Protein AF-A0A9P7AGX3-F1 (afdb_monomer)

Organism: NCBI:txid116603

pLDDT: mean 75.98, std 9.75, range [51.62, 94.0]

Solvent-accessible surface area (backbone atoms only — not comparable to full-atom values): 12487 Å² total; per-residue (Å²): 113,65,63,61,54,50,51,55,48,52,29,61,71,51,76,62,42,63,70,57,44,52,52,52,51,52,53,52,49,54,51,51,53,52,40,51,52,44,49,54,52,46,60,66,68,57,65,88,50,83,44,75,58,92,88,44,84,42,84,57,77,80,72,56,75,64,47,60,53,46,51,50,51,41,51,52,54,51,51,53,51,51,52,50,52,49,52,50,53,51,51,48,55,53,49,51,54,52,52,50,64,69,67,65,56,78,84,81,47,69,66,63,53,50,51,51,50,53,51,47,55,54,48,50,53,49,48,50,57,62,51,50,52,59,51,55,52,56,58,50,69,35,71,74,43,68,76,40,90,44,71,64,44,55,51,49,52,53,50,50,54,51,50,53,51,46,50,66,65,47,55,54,56,51,55,54,50,53,54,51,52,52,51,51,51,54,53,53,54,53,50,62,68,64,72,67,72,73,82,74,81,78,81,81,78,83,84,82,82,83,89,79,133

Mean predicted aligned error: 11.87 Å

Structure (mmCIF, N/CA/C/O backbone):
data_AF-A0A9P7AGX3-F1
#
_entry.id   AF-A0A9P7AGX3-F1
#
loop_
_atom_site.group_PDB
_atom_site.id
_atom_site.type_symbol
_atom_site.label_atom_id
_atom_site.label_alt_id
_atom_site.label_comp_id
_atom_site.label_asym_id
_atom_site.label_entity_id
_atom_site.label_seq_id
_atom_site.pdbx_PDB_ins_code
_atom_site.Cartn_x
_atom_site.Cartn_y
_atom_site.Cartn_z
_atom_site.occupancy
_atom_site.B_iso_or_equiv
_atom_site.auth_seq_id
_atom_site.auth_comp_id
_atom_site.auth_asym_id
_atom_site.auth_atom_id
_atom_site.pdbx_PDB_model_num
ATOM 1 N N . MET A 1 1 ? 2.561 -9.980 2.758 1.00 64.12 1 MET A N 1
ATOM 2 C CA . MET A 1 1 ? 2.401 -10.264 4.213 1.00 64.12 1 MET A CA 1
ATOM 3 C C . MET A 1 1 ? 1.743 -9.102 4.959 1.00 64.12 1 MET A C 1
ATOM 5 O O . MET A 1 1 ? 0.833 -9.348 5.743 1.00 64.12 1 MET A O 1
ATOM 9 N N . LEU A 1 2 ? 2.152 -7.853 4.698 1.00 68.31 2 LEU A N 1
ATOM 10 C CA . LEU A 1 2 ? 1.541 -6.654 5.291 1.00 68.31 2 LEU A CA 1
ATOM 11 C C . LEU A 1 2 ? 0.042 -6.525 4.975 1.00 68.31 2 LEU A C 1
ATOM 13 O O . LEU A 1 2 ? -0.741 -6.209 5.866 1.00 68.31 2 LEU A O 1
ATOM 17 N N . ASP A 1 3 ? -0.379 -6.889 3.765 1.00 75.19 3 ASP A N 1
ATOM 18 C CA . ASP A 1 3 ? -1.788 -6.808 3.358 1.00 75.19 3 ASP A CA 1
ATOM 19 C C . ASP A 1 3 ? -2.700 -7.728 4.164 1.00 75.19 3 ASP A C 1
ATOM 21 O O . ASP A 1 3 ? -3.805 -7.352 4.541 1.00 75.19 3 ASP A O 1
ATOM 25 N N . VAL A 1 4 ? -2.220 -8.927 4.498 1.00 80.12 4 VAL A N 1
ATOM 26 C CA . VAL A 1 4 ? -2.974 -9.888 5.313 1.00 80.12 4 VAL A CA 1
ATOM 27 C C . VAL A 1 4 ? -3.186 -9.330 6.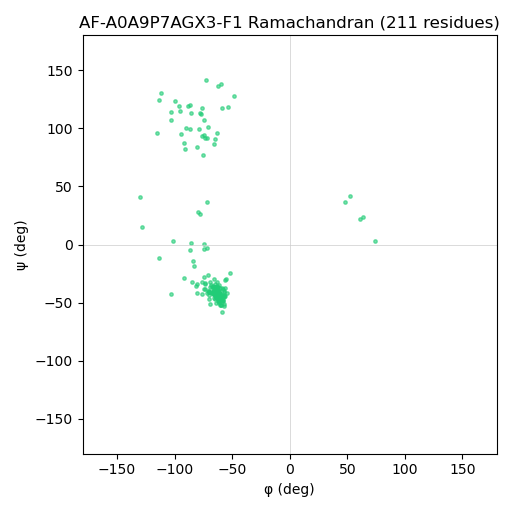722 1.00 80.12 4 VAL A C 1
ATOM 29 O O . VAL A 1 4 ? -4.281 -9.431 7.277 1.00 80.12 4 VAL A O 1
ATOM 32 N N . ILE A 1 5 ? -2.163 -8.675 7.283 1.00 79.38 5 ILE A N 1
ATOM 33 C CA . ILE A 1 5 ? -2.257 -7.985 8.576 1.00 79.38 5 ILE A CA 1
ATOM 34 C C . ILE A 1 5 ? -3.245 -6.813 8.479 1.00 79.38 5 ILE A C 1
ATOM 36 O O . ILE A 1 5 ? -4.046 -6.611 9.394 1.00 79.38 5 ILE A O 1
ATOM 40 N N . MET A 1 6 ? -3.232 -6.066 7.372 1.00 77.44 6 MET A N 1
ATOM 41 C CA . MET A 1 6 ? -4.164 -4.965 7.123 1.00 77.44 6 MET A CA 1
ATOM 42 C C . MET A 1 6 ? -5.616 -5.456 7.042 1.00 77.44 6 MET A C 1
ATOM 44 O O . MET A 1 6 ? -6.485 -4.883 7.698 1.00 77.44 6 MET A O 1
ATOM 48 N N . ILE A 1 7 ? -5.878 -6.554 6.327 1.00 82.06 7 ILE A N 1
ATOM 49 C CA . ILE A 1 7 ? -7.208 -7.176 6.237 1.00 82.06 7 ILE A CA 1
ATOM 50 C C . ILE A 1 7 ? -7.673 -7.656 7.613 1.00 82.06 7 ILE A C 1
ATOM 52 O O . ILE A 1 7 ? -8.801 -7.369 8.011 1.00 82.06 7 ILE A O 1
ATOM 56 N N . ALA A 1 8 ? -6.809 -8.335 8.374 1.00 80.00 8 ALA A N 1
ATOM 57 C CA . ALA A 1 8 ? -7.140 -8.799 9.721 1.00 80.00 8 ALA A CA 1
ATOM 58 C C . ALA A 1 8 ? -7.492 -7.634 10.666 1.00 80.00 8 ALA A C 1
ATOM 60 O O . ALA A 1 8 ? -8.423 -7.737 11.467 1.00 80.00 8 ALA A O 1
ATOM 61 N N . ARG A 1 9 ? -6.796 -6.498 10.543 1.00 73.31 9 ARG A N 1
ATOM 62 C CA . ARG A 1 9 ? -7.088 -5.277 11.309 1.00 73.31 9 ARG A CA 1
ATOM 63 C C . ARG A 1 9 ? -8.389 -4.615 10.883 1.00 73.31 9 ARG A C 1
ATOM 65 O O . ARG A 1 9 ? -9.196 -4.285 11.747 1.00 73.31 9 ARG A O 1
ATOM 72 N N . LEU A 1 10 ? -8.618 -4.459 9.580 1.00 77.00 10 LEU A N 1
ATOM 73 C CA . LEU A 1 10 ? -9.884 -3.948 9.049 1.00 77.00 10 LEU A CA 1
ATOM 74 C C . LEU A 1 10 ? -11.057 -4.817 9.506 1.00 77.00 10 LEU A C 1
ATOM 76 O O . LEU A 1 10 ? -12.092 -4.291 9.899 1.00 77.00 10 LEU A O 1
ATOM 80 N N . TYR A 1 11 ? -10.880 -6.137 9.536 1.00 80.62 11 TYR A N 1
ATOM 81 C CA . TYR A 1 11 ? -11.880 -7.068 10.044 1.00 80.62 11 TYR A CA 1
ATOM 82 C C . TYR A 1 11 ? -12.182 -6.880 11.532 1.00 80.62 11 TYR A C 1
ATOM 84 O O . TYR A 1 11 ? -13.352 -6.849 11.923 1.00 80.62 11 TYR A O 1
ATOM 92 N N . ALA A 1 12 ? -11.141 -6.722 12.352 1.00 75.56 12 ALA A N 1
ATOM 93 C CA . ALA A 1 12 ? -11.297 -6.420 13.769 1.00 75.56 12 ALA A CA 1
ATOM 94 C C . ALA A 1 12 ? -12.015 -5.074 13.980 1.00 75.56 12 ALA A C 1
ATOM 96 O O . ALA A 1 12 ? -12.925 -4.996 14.803 1.00 75.56 12 ALA A O 1
ATOM 97 N N . MET A 1 13 ? -11.681 -4.045 13.188 1.00 73.62 13 MET A N 1
ATOM 98 C CA . MET A 1 13 ? -12.362 -2.744 13.223 1.00 73.62 13 MET A CA 1
ATOM 99 C C . MET A 1 13 ? -13.827 -2.829 12.782 1.00 73.62 13 MET A C 1
ATOM 101 O O . MET A 1 13 ? -14.668 -2.128 13.334 1.00 73.62 13 MET A O 1
ATOM 105 N N . TYR A 1 14 ? -14.175 -3.704 11.834 1.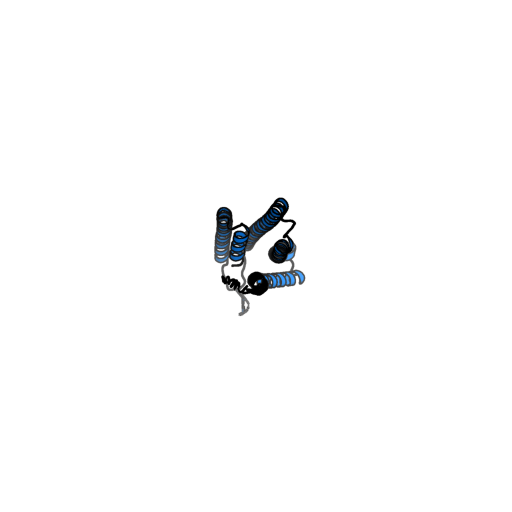00 74.38 14 TYR A N 1
ATOM 106 C CA . TYR A 1 14 ? -15.544 -3.838 11.321 1.00 74.38 14 TYR A CA 1
ATOM 107 C C . TYR A 1 14 ? -16.481 -4.659 12.220 1.00 74.38 14 TYR A C 1
ATOM 109 O O . TYR A 1 14 ? -17.414 -5.299 11.726 1.00 74.38 14 TYR A O 1
ATOM 117 N N . GLN A 1 15 ? -16.222 -4.683 13.532 1.00 77.75 15 GLN A N 1
ATOM 118 C CA . GLN A 1 15 ? -16.963 -5.481 14.515 1.00 77.75 15 GLN A CA 1
ATOM 119 C C . GLN A 1 15 ? -17.146 -6.937 14.073 1.00 77.75 15 GLN A C 1
ATOM 121 O O . GLN A 1 15 ? -18.195 -7.542 14.293 1.00 77.75 15 GLN A O 1
ATOM 126 N N . ARG A 1 16 ? -16.134 -7.510 13.407 1.00 73.44 16 ARG A N 1
ATOM 127 C CA . ARG A 1 16 ? -16.179 -8.900 12.942 1.00 73.44 16 ARG A CA 1
ATOM 128 C C . ARG A 1 16 ? -17.276 -9.170 11.890 1.00 73.44 16 ARG A C 1
ATOM 130 O O . ARG A 1 16 ? -17.691 -10.317 11.707 1.00 73.44 16 ARG A O 1
ATOM 137 N N . SER A 1 17 ? -17.734 -8.147 11.161 1.00 83.62 17 SER A N 1
ATOM 138 C CA . SER A 1 17 ? -18.705 -8.306 10.071 1.00 83.62 17 SER A CA 1
ATOM 139 C C . SER A 1 17 ? -18.170 -9.245 8.986 1.00 83.62 17 SER A C 1
ATOM 141 O O . SER A 1 17 ? -17.160 -8.971 8.332 1.00 83.62 17 SER A O 1
ATOM 143 N N . ARG A 1 18 ? -18.863 -10.372 8.783 1.00 86.69 18 ARG A N 1
ATOM 144 C CA . ARG A 1 18 ? -18.449 -11.412 7.825 1.00 86.69 18 ARG A CA 1
ATOM 145 C C . ARG A 1 18 ? -18.515 -10.929 6.377 1.00 86.69 18 ARG A C 1
ATOM 147 O O . ARG A 1 18 ? -17.631 -11.261 5.599 1.00 86.69 18 ARG A O 1
ATOM 154 N N . MET A 1 19 ? -19.510 -10.110 6.031 1.00 87.19 19 MET A N 1
ATOM 155 C CA . MET A 1 19 ? -19.716 -9.643 4.651 1.00 87.19 19 MET A CA 1
ATOM 156 C C . MET A 1 19 ? -18.543 -8.805 4.142 1.00 87.19 19 MET A C 1
ATOM 158 O O . MET A 1 19 ? -18.122 -8.942 2.998 1.00 87.19 19 MET A O 1
ATOM 162 N N . ILE A 1 20 ? -17.974 -7.970 5.009 1.00 83.81 20 ILE A N 1
ATOM 163 C CA . ILE A 1 20 ? -16.885 -7.071 4.621 1.00 83.81 20 ILE A CA 1
ATOM 164 C C . ILE A 1 20 ? -15.547 -7.787 4.597 1.00 83.81 20 ILE A C 1
ATOM 166 O O . ILE A 1 20 ? -14.733 -7.506 3.724 1.00 83.81 20 ILE A O 1
ATOM 170 N N . LEU A 1 21 ? -15.340 -8.756 5.491 1.00 84.88 21 LEU A N 1
ATOM 171 C CA . LEU A 1 21 ? -14.184 -9.638 5.388 1.00 84.88 21 LEU A CA 1
ATOM 172 C C . LEU A 1 21 ? -14.184 -10.383 4.052 1.00 84.88 21 LEU A C 1
ATOM 174 O O . LEU A 1 21 ? -13.163 -10.402 3.376 1.00 84.88 21 LEU A O 1
ATOM 178 N N . ILE A 1 22 ? -15.325 -10.960 3.664 1.00 90.19 22 ILE A N 1
ATOM 179 C CA . ILE A 1 22 ? -15.461 -11.673 2.389 1.00 90.19 22 ILE A CA 1
ATOM 180 C C . ILE A 1 22 ? -15.157 -10.726 1.224 1.00 90.19 22 ILE A C 1
ATOM 182 O O . ILE A 1 22 ? -14.350 -11.063 0.366 1.00 90.19 22 ILE A O 1
ATOM 186 N N . PHE A 1 23 ? -15.726 -9.519 1.233 1.00 89.69 23 PHE A N 1
ATOM 187 C CA . PHE A 1 23 ? -15.456 -8.504 0.214 1.00 89.69 23 PHE A CA 1
ATOM 188 C C . PHE A 1 23 ? -13.965 -8.138 0.116 1.00 89.69 23 PHE A C 1
ATOM 190 O O . PHE A 1 23 ? -13.400 -8.152 -0.976 1.00 89.69 23 PHE A O 1
ATOM 197 N N . LEU A 1 24 ? -13.309 -7.873 1.251 1.00 87.75 24 LEU A N 1
ATOM 198 C CA . LEU A 1 24 ? -11.878 -7.557 1.303 1.00 87.75 24 LEU A CA 1
ATOM 199 C C . LEU A 1 24 ? -11.016 -8.720 0.806 1.00 87.75 24 LEU A C 1
ATOM 201 O O . LEU A 1 24 ? -10.090 -8.496 0.035 1.00 87.75 24 LEU A O 1
ATOM 205 N N . ILE A 1 25 ? -11.326 -9.953 1.214 1.00 89.81 25 ILE A N 1
ATOM 206 C CA . ILE A 1 25 ? -10.598 -11.148 0.770 1.00 89.81 25 ILE A CA 1
ATOM 207 C C . ILE A 1 25 ? -10.742 -11.335 -0.739 1.00 89.81 25 ILE A C 1
ATOM 209 O O . ILE A 1 25 ? -9.747 -11.616 -1.397 1.00 89.81 25 ILE A O 1
ATOM 213 N N . ILE A 1 26 ? -11.946 -11.165 -1.294 1.00 94.00 26 ILE A N 1
ATOM 214 C CA . ILE A 1 26 ? -12.185 -11.323 -2.734 1.00 94.00 26 ILE A CA 1
ATOM 215 C C . ILE A 1 26 ? -11.351 -10.316 -3.525 1.00 94.00 26 ILE A C 1
ATOM 217 O O . ILE A 1 26 ? -10.628 -10.714 -4.433 1.00 94.00 26 ILE A O 1
ATOM 221 N N . ILE A 1 27 ? -11.407 -9.029 -3.170 1.00 90.25 27 ILE A N 1
ATOM 222 C CA . ILE A 1 27 ? -10.644 -7.998 -3.888 1.00 90.25 27 ILE A CA 1
ATOM 223 C C . ILE A 1 27 ? -9.144 -8.247 -3.747 1.00 90.25 27 ILE A C 1
ATOM 225 O O . ILE A 1 27 ? -8.427 -8.225 -4.744 1.00 90.25 27 ILE A O 1
ATOM 229 N N . PHE A 1 28 ? -8.675 -8.542 -2.534 1.00 87.25 28 PHE A N 1
ATOM 230 C CA . PHE A 1 28 ? -7.276 -8.871 -2.295 1.00 87.25 28 PHE A CA 1
ATOM 231 C C . PHE A 1 28 ? -6.820 -10.057 -3.149 1.00 87.25 28 PHE A C 1
ATOM 233 O O . PHE A 1 28 ? -5.758 -10.008 -3.764 1.00 87.25 28 PHE A O 1
ATOM 240 N N . LEU A 1 29 ? -7.627 -11.116 -3.223 1.00 92.94 29 LEU A N 1
ATOM 241 C CA . LEU A 1 29 ? -7.318 -12.300 -4.015 1.00 92.94 29 LEU A CA 1
ATOM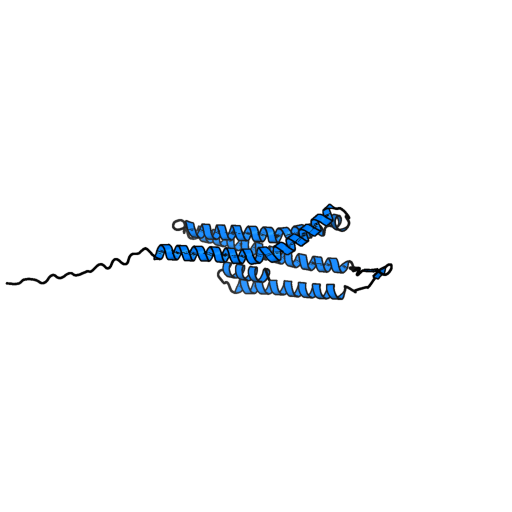 242 C C . LEU A 1 29 ? -7.233 -11.963 -5.509 1.00 92.94 29 LEU A C 1
ATOM 244 O O . LEU A 1 29 ? -6.273 -12.364 -6.160 1.00 92.94 29 LEU A O 1
ATOM 248 N N . VAL A 1 30 ? -8.184 -11.186 -6.036 1.00 93.25 30 VAL A N 1
ATOM 249 C CA . VAL A 1 30 ? -8.183 -10.738 -7.440 1.00 93.25 30 VAL A CA 1
ATOM 250 C C . VAL A 1 30 ? -6.929 -9.924 -7.756 1.00 93.25 30 VAL A C 1
ATOM 252 O O . VAL A 1 30 ? -6.272 -10.194 -8.762 1.00 93.25 30 VAL A O 1
ATOM 255 N N . VAL A 1 31 ? -6.560 -8.975 -6.891 1.00 88.69 31 VAL A N 1
ATOM 256 C CA . VAL A 1 31 ? -5.347 -8.164 -7.062 1.00 88.69 31 VAL A CA 1
ATOM 257 C C . VAL A 1 31 ? -4.101 -9.050 -7.057 1.00 88.69 31 VAL A C 1
ATOM 259 O O . VAL A 1 31 ? -3.312 -8.965 -7.988 1.00 88.69 31 VAL A O 1
ATOM 262 N N . ASN A 1 32 ? -3.948 -9.964 -6.092 1.00 88.00 32 ASN A N 1
ATOM 263 C CA . ASN A 1 32 ? -2.767 -10.838 -6.034 1.00 88.00 32 ASN A CA 1
ATOM 264 C C . ASN A 1 32 ? -2.658 -11.792 -7.219 1.00 88.00 32 ASN A C 1
ATOM 266 O O . ASN A 1 32 ? -1.560 -11.992 -7.728 1.00 88.00 32 ASN A O 1
ATOM 270 N N . ILE A 1 33 ? -3.770 -12.391 -7.649 1.00 93.69 33 ILE A N 1
ATOM 271 C CA . ILE A 1 33 ? -3.761 -13.287 -8.809 1.00 93.69 33 ILE A CA 1
ATOM 272 C C . ILE A 1 33 ? -3.361 -12.497 -10.053 1.00 93.69 33 ILE A C 1
ATOM 274 O O . ILE A 1 33 ? -2.479 -12.933 -10.786 1.00 93.69 33 ILE A O 1
ATOM 278 N N . THR A 1 34 ? -3.950 -11.316 -10.258 1.00 92.25 34 THR A N 1
ATOM 279 C CA . THR A 1 34 ? -3.632 -10.457 -11.407 1.00 92.25 34 THR A CA 1
ATOM 280 C C . THR A 1 34 ? -2.162 -10.039 -11.386 1.00 92.25 34 THR A C 1
ATOM 282 O O . THR A 1 34 ? -1.466 -10.214 -12.381 1.00 92.25 34 THR A O 1
ATOM 285 N N . SER A 1 35 ? -1.654 -9.583 -10.239 1.00 89.19 35 SER A N 1
ATOM 286 C CA . SER A 1 35 ? -0.243 -9.226 -10.061 1.00 89.19 35 SER A CA 1
ATOM 287 C C . SER A 1 35 ? 0.697 -10.412 -10.282 1.00 89.19 35 SER A C 1
ATOM 289 O O . SER A 1 35 ? 1.742 -10.262 -10.906 1.00 89.19 35 SER A O 1
ATOM 291 N N . GLY A 1 36 ? 0.327 -11.604 -9.806 1.00 88.38 36 GLY A N 1
ATOM 292 C CA . GLY A 1 36 ? 1.102 -12.825 -10.010 1.00 88.38 36 GLY A CA 1
ATOM 293 C C . GLY A 1 36 ? 1.184 -13.216 -11.484 1.00 88.38 36 GLY A C 1
ATOM 294 O O . GLY A 1 36 ? 2.265 -13.536 -11.963 1.00 88.38 36 GLY A O 1
ATOM 295 N N . VAL A 1 37 ? 0.068 -13.129 -12.214 1.00 93.19 37 VAL A N 1
ATOM 296 C CA . VAL A 1 37 ? 0.025 -13.388 -13.662 1.00 93.19 37 VAL A CA 1
ATOM 297 C C . VAL A 1 37 ? 0.852 -12.361 -14.435 1.00 93.19 37 VAL A C 1
ATOM 299 O O . VAL A 1 37 ? 1.603 -12.728 -15.331 1.00 93.19 37 VAL A O 1
ATOM 302 N N . ILE A 1 38 ? 0.762 -11.078 -14.082 1.00 89.06 38 ILE A N 1
ATOM 303 C CA . ILE A 1 38 ? 1.574 -10.037 -14.725 1.00 89.06 38 ILE A CA 1
ATOM 304 C C . ILE A 1 38 ? 3.067 -10.285 -14.475 1.00 89.06 38 ILE A C 1
ATOM 306 O O . ILE A 1 38 ? 3.867 -10.189 -15.402 1.00 89.06 38 ILE A O 1
ATOM 310 N N . MET A 1 39 ? 3.442 -10.654 -13.247 1.00 87.19 39 MET A N 1
ATOM 311 C CA . MET A 1 39 ? 4.828 -10.962 -12.897 1.00 87.19 39 MET A CA 1
ATOM 312 C C . MET A 1 39 ? 5.356 -12.183 -13.657 1.00 87.19 39 MET A C 1
ATOM 314 O O . MET A 1 39 ? 6.491 -12.164 -14.120 1.00 87.19 39 MET A O 1
ATOM 318 N N . THR A 1 40 ? 4.562 -13.246 -13.813 1.00 89.69 40 THR A N 1
ATOM 319 C CA . THR A 1 40 ? 5.008 -14.432 -14.560 1.00 89.69 40 THR A CA 1
ATOM 320 C C . THR A 1 40 ? 5.171 -14.155 -16.048 1.00 89.69 40 THR A C 1
ATOM 322 O O . THR A 1 40 ? 6.093 -14.700 -16.648 1.00 89.69 40 THR A O 1
ATOM 325 N N . ILE A 1 41 ? 4.327 -13.303 -16.637 1.00 89.38 41 ILE A N 1
ATOM 326 C CA . ILE A 1 41 ? 4.501 -12.832 -18.018 1.00 89.38 41 ILE A CA 1
ATOM 327 C C . ILE A 1 41 ? 5.795 -12.019 -18.122 1.00 89.38 41 ILE A C 1
ATOM 329 O O . ILE A 1 41 ? 6.657 -12.361 -18.921 1.00 89.38 41 ILE A O 1
ATOM 333 N N . ALA A 1 42 ? 5.989 -11.039 -17.235 1.00 85.75 42 ALA A N 1
ATOM 334 C CA . ALA A 1 42 ? 7.189 -10.204 -17.231 1.00 85.75 42 ALA A CA 1
ATOM 335 C C . ALA A 1 42 ? 8.487 -11.022 -17.090 1.00 85.75 42 ALA A C 1
ATOM 337 O O . ALA A 1 42 ? 9.457 -10.744 -17.784 1.00 85.75 42 ALA A O 1
ATOM 338 N N . LEU A 1 43 ? 8.497 -12.053 -16.237 1.00 84.50 43 LEU A N 1
ATOM 339 C CA . LEU A 1 43 ? 9.643 -12.957 -16.066 1.00 84.50 43 LEU A CA 1
ATOM 340 C C . LEU A 1 43 ? 9.877 -13.888 -17.260 1.00 84.50 43 LEU A C 1
ATOM 342 O O . LEU A 1 43 ? 10.986 -14.376 -17.452 1.00 84.50 43 LEU A O 1
ATOM 346 N N . LYS A 1 44 ? 8.834 -14.195 -18.032 1.00 85.69 44 LYS A N 1
ATOM 347 C CA . LYS A 1 44 ? 8.968 -15.026 -19.229 1.00 85.69 44 LYS A CA 1
ATOM 348 C C . LYS A 1 44 ? 9.582 -14.238 -20.387 1.00 85.69 44 LYS A C 1
ATOM 350 O O . LYS A 1 44 ? 10.300 -14.825 -21.190 1.00 85.69 44 LYS A O 1
ATOM 355 N N . ASP A 1 45 ? 9.301 -12.940 -20.445 1.00 83.62 45 ASP A N 1
ATOM 356 C CA . ASP A 1 45 ? 9.771 -12.051 -21.508 1.00 83.62 45 ASP A CA 1
ATOM 357 C C . ASP A 1 45 ? 11.191 -11.516 -21.245 1.00 83.62 45 ASP A C 1
ATOM 359 O O . ASP A 1 45 ? 11.849 -11.027 -22.160 1.00 83.62 45 ASP A O 1
ATOM 363 N N . THR A 1 46 ? 11.719 -11.654 -20.022 1.00 77.94 46 THR A N 1
ATOM 364 C CA . THR A 1 46 ? 13.141 -11.410 -19.747 1.00 77.94 46 THR A CA 1
ATOM 365 C C . THR A 1 46 ? 13.986 -12.552 -20.309 1.00 77.94 46 THR A C 1
ATOM 367 O O . THR A 1 46 ? 14.210 -13.562 -19.641 1.00 77.94 46 THR A O 1
ATOM 370 N N . VAL A 1 47 ? 14.451 -12.399 -21.548 1.00 74.19 47 VAL A N 1
ATOM 371 C CA . VAL A 1 47 ? 15.470 -13.270 -22.142 1.00 74.19 47 VAL A CA 1
ATOM 372 C C . VAL A 1 47 ? 16.830 -12.874 -21.563 1.00 74.19 47 VAL A C 1
ATOM 374 O O . VAL A 1 47 ? 17.274 -11.738 -21.718 1.00 74.19 47 VAL A O 1
ATOM 377 N N . GLU A 1 48 ? 17.483 -13.795 -20.855 1.00 67.44 48 GLU A N 1
ATOM 378 C CA . GLU A 1 48 ? 18.853 -13.600 -20.373 1.00 67.44 48 GLU A CA 1
ATOM 379 C C . GLU A 1 48 ? 19.823 -13.748 -21.548 1.00 67.44 48 GLU A C 1
ATOM 381 O O . GLU A 1 48 ? 20.229 -14.853 -21.909 1.00 67.44 48 GLU A O 1
ATOM 386 N N . GLU A 1 49 ? 20.181 -12.631 -22.174 1.00 69.69 49 GLU A N 1
ATOM 387 C CA . GLU A 1 49 ? 21.279 -12.606 -23.135 1.00 69.69 49 GLU A CA 1
ATOM 388 C C . GLU A 1 49 ? 22.601 -12.335 -22.405 1.00 69.69 49 GLU A C 1
ATOM 390 O O . GLU A 1 49 ? 22.791 -11.301 -21.759 1.00 69.69 49 GLU A O 1
ATOM 395 N N . GLU A 1 50 ? 23.545 -13.273 -22.498 1.00 68.25 50 GLU A N 1
ATOM 396 C CA . GLU A 1 50 ? 24.909 -13.061 -22.014 1.00 68.25 50 GLU A CA 1
ATOM 397 C C . GLU A 1 50 ? 25.691 -12.205 -23.017 1.00 68.25 50 GLU A C 1
ATOM 399 O O . GLU A 1 50 ? 26.008 -12.641 -24.125 1.00 68.25 50 GLU A O 1
ATOM 404 N N . TRP A 1 51 ? 26.054 -10.985 -22.616 1.00 67.75 51 TRP A N 1
ATOM 405 C CA . TRP A 1 51 ? 26.904 -10.110 -23.418 1.00 67.75 51 TRP A CA 1
ATOM 406 C C . TRP A 1 51 ? 28.368 -10.248 -22.980 1.00 67.75 51 TRP A C 1
ATOM 408 O O . TRP A 1 51 ? 28.753 -9.874 -21.868 1.00 67.75 51 TRP A O 1
ATOM 418 N N . ILE A 1 52 ? 29.214 -10.769 -23.877 1.00 80.31 52 ILE A N 1
ATOM 419 C CA . ILE A 1 52 ? 30.668 -10.847 -23.673 1.00 80.31 52 ILE A CA 1
ATOM 420 C C . ILE A 1 52 ? 31.316 -9.616 -24.311 1.00 80.31 52 ILE A C 1
ATOM 422 O O . ILE A 1 52 ? 31.627 -9.605 -25.503 1.00 80.31 52 ILE A O 1
ATOM 426 N N . ILE A 1 53 ? 31.559 -8.576 -23.511 1.00 79.50 53 ILE A N 1
ATOM 427 C CA . ILE A 1 53 ? 32.320 -7.396 -23.943 1.00 79.50 53 ILE A CA 1
ATOM 428 C C . ILE A 1 53 ? 33.728 -7.497 -23.352 1.00 79.50 53 ILE A C 1
ATOM 430 O O . ILE A 1 53 ? 33.923 -7.448 -22.137 1.00 79.50 53 ILE A O 1
ATOM 434 N N . SER A 1 54 ? 34.731 -7.657 -24.220 1.00 80.06 54 SER A N 1
ATOM 435 C CA . SER A 1 54 ? 36.158 -7.679 -23.850 1.00 80.06 54 SER A CA 1
ATOM 436 C C . SER A 1 54 ? 36.517 -8.663 -22.721 1.00 80.06 54 SER A C 1
ATOM 438 O O . SER A 1 54 ? 37.282 -8.330 -21.819 1.00 80.06 54 SER A O 1
ATOM 440 N N . GLY A 1 55 ? 35.952 -9.875 -22.743 1.00 86.12 55 GLY A N 1
ATOM 441 C CA . GLY A 1 55 ? 36.254 -10.931 -21.763 1.00 86.12 55 GLY A CA 1
ATOM 442 C C . GLY A 1 55 ? 35.648 -10.721 -20.370 1.00 86.12 55 GLY A C 1
ATOM 443 O O . GLY A 1 55 ? 35.880 -11.542 -19.485 1.00 86.12 55 GLY A O 1
ATOM 444 N N . THR A 1 56 ? 34.859 -9.661 -20.174 1.00 81.44 56 THR A N 1
ATOM 445 C CA . THR A 1 56 ? 34.065 -9.459 -18.958 1.00 81.44 56 THR A CA 1
ATOM 446 C C . THR A 1 56 ? 32.630 -9.889 -19.249 1.00 81.44 56 THR A C 1
ATOM 448 O O . THR A 1 56 ? 32.020 -9.391 -20.194 1.00 81.44 56 THR A O 1
ATOM 451 N N . TYR A 1 57 ? 32.098 -10.818 -18.456 1.00 81.44 57 TYR A N 1
ATOM 452 C CA . TYR A 1 57 ? 30.696 -11.222 -18.544 1.00 81.44 57 TYR A CA 1
ATOM 453 C C . TYR A 1 57 ? 29.841 -10.139 -17.885 1.00 81.44 57 TYR A C 1
ATOM 455 O O . TYR A 1 57 ? 29.944 -9.925 -16.675 1.00 81.44 57 TYR A O 1
ATOM 463 N N . MET A 1 58 ? 29.032 -9.430 -18.672 1.00 77.69 58 MET A N 1
ATOM 464 C CA . MET A 1 58 ? 28.003 -8.536 -18.145 1.00 77.69 58 MET A CA 1
ATOM 465 C C . MET A 1 58 ? 26.625 -9.092 -18.506 1.00 77.69 58 MET A C 1
ATOM 467 O O . MET A 1 58 ? 26.325 -9.300 -19.679 1.00 77.69 58 MET A O 1
ATOM 471 N N . CYS A 1 59 ? 25.774 -9.295 -17.500 1.00 75.44 59 CYS A N 1
ATOM 472 C CA . CYS A 1 59 ? 24.344 -9.507 -17.716 1.00 75.44 59 CYS A CA 1
ATOM 473 C C . CYS A 1 59 ? 23.696 -8.142 -17.958 1.00 75.44 59 CYS A C 1
ATOM 475 O O . CYS A 1 59 ? 23.458 -7.389 -17.009 1.00 75.44 59 CYS A O 1
ATOM 477 N N . ALA A 1 60 ? 23.452 -7.806 -19.223 1.00 70.31 60 ALA A N 1
ATOM 478 C CA . ALA A 1 60 ? 22.631 -6.663 -19.592 1.00 70.31 60 ALA A CA 1
ATOM 479 C C . ALA A 1 60 ? 21.208 -7.160 -19.858 1.00 70.31 60 ALA A C 1
ATOM 481 O O . ALA A 1 60 ? 20.986 -7.985 -20.735 1.00 70.31 60 ALA A O 1
ATOM 482 N N . TYR A 1 61 ? 20.244 -6.667 -19.084 1.00 65.38 61 TYR A N 1
ATOM 483 C CA . TYR A 1 61 ? 18.834 -6.949 -19.322 1.00 65.38 61 TYR A CA 1
ATOM 484 C C . TYR A 1 61 ? 18.305 -5.916 -20.321 1.00 65.38 61 TYR A C 1
ATOM 486 O O . TYR A 1 61 ? 18.004 -4.785 -19.928 1.00 65.38 61 TYR A O 1
ATOM 494 N N . GLU A 1 62 ? 18.200 -6.271 -21.604 1.00 67.88 62 GLU A N 1
ATOM 495 C CA . GLU A 1 62 ? 17.395 -5.483 -22.543 1.00 67.88 62 GLU A CA 1
ATOM 496 C C . GLU A 1 62 ? 15.917 -5.705 -22.214 1.00 67.88 62 GLU A C 1
ATOM 498 O O . GLU A 1 62 ? 15.264 -6.652 -22.639 1.00 67.88 62 GLU A O 1
ATOM 503 N N . SER A 1 63 ? 15.402 -4.829 -21.358 1.00 64.62 63 SER A N 1
ATOM 504 C CA . SER A 1 63 ? 13.990 -4.780 -21.008 1.00 64.62 63 SER A CA 1
ATOM 505 C C . SER A 1 63 ? 13.226 -4.170 -22.182 1.00 64.62 63 SER A C 1
ATOM 507 O O . SER A 1 63 ? 13.315 -2.969 -22.451 1.00 64.62 63 SER A O 1
ATOM 509 N N . GLU A 1 64 ? 12.475 -5.005 -22.900 1.00 73.88 64 GLU A N 1
ATOM 510 C CA . GLU A 1 64 ? 11.537 -4.537 -23.916 1.00 73.88 64 GLU A CA 1
ATOM 511 C C . GLU A 1 64 ? 10.505 -3.614 -23.249 1.00 73.88 64 GLU A C 1
ATOM 513 O O . GLU A 1 64 ? 10.050 -3.877 -22.130 1.00 73.88 64 GLU A O 1
ATOM 518 N N . ARG A 1 65 ? 10.157 -2.501 -23.911 1.00 70.44 65 ARG A N 1
ATOM 519 C CA . ARG A 1 65 ? 9.368 -1.384 -23.343 1.00 70.44 65 ARG A CA 1
ATOM 520 C C . ARG A 1 65 ? 8.048 -1.832 -22.686 1.00 70.44 65 ARG A C 1
ATOM 522 O O . ARG A 1 65 ? 7.564 -1.168 -21.768 1.00 70.44 65 ARG A O 1
ATOM 529 N N . ASP A 1 66 ? 7.505 -2.971 -23.102 1.00 78.44 66 ASP A N 1
ATOM 530 C CA . ASP A 1 66 ? 6.276 -3.560 -22.566 1.00 78.44 66 ASP A CA 1
ATOM 531 C C . ASP A 1 66 ? 6.429 -4.086 -21.128 1.00 78.44 66 ASP A C 1
ATOM 533 O O . ASP A 1 66 ? 5.507 -3.962 -20.316 1.00 78.44 66 ASP A O 1
ATOM 537 N N . THR A 1 67 ? 7.614 -4.571 -20.744 1.00 80.25 67 THR A N 1
ATOM 538 C CA . THR A 1 67 ? 7.878 -5.073 -19.380 1.00 80.25 67 THR A CA 1
ATOM 539 C C . THR A 1 67 ? 7.773 -3.969 -18.323 1.00 80.25 67 THR A C 1
ATOM 541 O O . THR A 1 67 ? 7.224 -4.186 -17.238 1.00 80.25 67 THR A O 1
ATOM 544 N N . GLN A 1 68 ? 8.198 -2.744 -18.649 1.00 79.50 68 GLN A N 1
ATOM 545 C CA . GLN A 1 68 ? 8.047 -1.583 -17.769 1.00 79.50 68 GLN A CA 1
ATOM 546 C C . GLN A 1 68 ? 6.568 -1.243 -17.522 1.00 79.50 68 GLN A C 1
ATOM 548 O O . GLN A 1 68 ? 6.181 -0.880 -16.405 1.00 79.50 68 GLN A O 1
ATOM 553 N N . LEU A 1 69 ? 5.729 -1.388 -18.550 1.00 82.81 69 LEU A N 1
ATOM 554 C CA . LEU A 1 69 ? 4.294 -1.121 -18.477 1.00 82.81 69 LEU A CA 1
ATOM 555 C C . LEU A 1 69 ? 3.576 -2.175 -17.621 1.00 82.81 69 LEU A C 1
ATOM 557 O O . LEU A 1 69 ? 2.737 -1.829 -16.784 1.00 82.81 69 LEU A O 1
ATOM 561 N N . LEU A 1 70 ? 3.960 -3.447 -17.751 1.00 85.81 70 LEU A N 1
ATOM 562 C CA . LEU A 1 70 ? 3.482 -4.543 -16.900 1.00 85.81 70 LEU A CA 1
ATOM 563 C C . LEU A 1 70 ? 3.831 -4.311 -15.426 1.00 85.81 70 LEU A C 1
ATOM 565 O O . LEU A 1 70 ? 2.969 -4.421 -14.545 1.00 85.81 70 LEU A O 1
ATOM 569 N N . PHE A 1 71 ? 5.072 -3.906 -15.152 1.00 81.31 71 PHE A N 1
ATOM 570 C CA . PHE A 1 71 ? 5.496 -3.567 -13.799 1.00 81.31 71 PHE A CA 1
ATOM 571 C C . PHE A 1 71 ? 4.644 -2.414 -13.258 1.00 81.31 71 PHE A C 1
ATOM 573 O O . PHE A 1 71 ? 4.007 -2.561 -12.215 1.00 81.31 71 PHE A O 1
ATOM 580 N N . SER A 1 72 ? 4.533 -1.309 -14.003 1.00 81.94 72 SER A N 1
ATOM 581 C CA . SER A 1 72 ? 3.715 -0.148 -13.626 1.00 81.94 72 SER A CA 1
ATOM 582 C C . SER A 1 72 ? 2.259 -0.524 -13.333 1.00 81.94 72 SER A C 1
ATOM 584 O O . SER A 1 72 ? 1.709 -0.098 -12.319 1.00 81.94 72 SER A O 1
ATOM 586 N N . THR A 1 73 ? 1.660 -1.397 -14.144 1.00 85.88 73 THR A N 1
ATOM 587 C CA . THR A 1 73 ? 0.288 -1.889 -13.938 1.00 85.88 73 THR A CA 1
ATOM 588 C C . THR A 1 73 ? 0.143 -2.615 -12.599 1.00 85.88 73 THR A C 1
ATOM 590 O O . THR A 1 73 ? -0.809 -2.368 -11.857 1.00 85.88 73 THR A O 1
ATOM 593 N N . THR A 1 74 ? 1.114 -3.459 -12.243 1.00 84.19 74 THR A N 1
ATOM 594 C CA . THR A 1 74 ? 1.143 -4.169 -10.954 1.00 84.19 74 THR A CA 1
ATOM 595 C C . THR A 1 74 ? 1.231 -3.198 -9.775 1.00 84.19 74 THR A C 1
ATOM 597 O O . THR A 1 74 ? 0.501 -3.343 -8.792 1.00 84.19 74 THR A O 1
ATOM 600 N N . TRP A 1 75 ? 2.072 -2.166 -9.887 1.00 83.38 75 TRP A N 1
ATOM 601 C CA . TRP A 1 75 ? 2.184 -1.120 -8.866 1.00 83.38 75 TRP A CA 1
ATOM 602 C C . TRP A 1 75 ? 0.890 -0.328 -8.710 1.00 83.38 75 TRP A C 1
ATOM 604 O O . TRP A 1 75 ? 0.426 -0.148 -7.587 1.00 83.38 75 TRP A O 1
ATOM 614 N N . ILE A 1 76 ? 0.266 0.080 -9.819 1.00 84.62 76 ILE A N 1
ATOM 615 C CA . ILE A 1 76 ? -1.013 0.801 -9.807 1.00 84.62 76 ILE A CA 1
ATOM 616 C C . ILE A 1 76 ? -2.088 -0.033 -9.105 1.00 84.62 76 ILE A C 1
ATOM 618 O O . ILE A 1 76 ? -2.804 0.496 -8.257 1.00 84.62 76 ILE A O 1
ATOM 622 N N . LEU A 1 77 ? -2.180 -1.333 -9.400 1.00 85.25 77 LEU A N 1
ATOM 623 C CA . LEU A 1 77 ? -3.130 -2.231 -8.738 1.00 85.25 77 LEU A CA 1
ATOM 624 C C . LEU A 1 77 ? -2.899 -2.304 -7.221 1.00 85.25 77 LEU A C 1
ATOM 626 O O . LEU A 1 77 ? -3.868 -2.232 -6.462 1.00 85.25 77 LEU A O 1
ATOM 630 N N . SER A 1 78 ? -1.639 -2.381 -6.773 1.00 82.31 78 SER A N 1
ATOM 631 C CA . SER A 1 78 ? -1.301 -2.321 -5.342 1.00 82.31 78 SER A CA 1
ATOM 632 C C . SER A 1 78 ? -1.731 -0.992 -4.724 1.00 82.31 78 SER A C 1
ATOM 634 O O . SER A 1 78 ? -2.433 -0.975 -3.717 1.00 82.31 78 SER A O 1
ATOM 636 N N . THR A 1 79 ? -1.407 0.135 -5.361 1.00 80.56 79 THR A N 1
ATOM 637 C CA . THR A 1 79 ? -1.773 1.464 -4.851 1.00 80.56 79 THR A CA 1
ATOM 638 C C . THR A 1 79 ? -3.288 1.648 -4.773 1.00 80.56 79 THR A C 1
ATOM 640 O O . THR A 1 79 ? -3.800 2.172 -3.787 1.00 80.56 79 THR A O 1
ATOM 643 N N . VAL A 1 80 ? -4.039 1.188 -5.777 1.00 86.56 80 VAL A N 1
ATOM 644 C CA . VAL A 1 80 ? -5.510 1.240 -5.768 1.00 86.56 80 VAL A CA 1
ATOM 645 C C . VAL A 1 80 ? -6.073 0.433 -4.598 1.00 86.56 80 VAL A C 1
ATOM 647 O O . VAL A 1 80 ? -6.964 0.912 -3.893 1.00 86.56 80 VAL A O 1
ATOM 650 N N . TRP A 1 81 ? -5.540 -0.766 -4.360 1.00 86.12 81 TRP A N 1
ATOM 651 C CA . TRP A 1 81 ? -5.919 -1.595 -3.218 1.00 86.12 81 TRP A CA 1
ATOM 652 C C . TRP A 1 81 ? -5.651 -0.896 -1.878 1.00 86.12 81 TRP A C 1
ATOM 654 O O . TRP A 1 81 ? -6.513 -0.871 -0.997 1.00 86.12 81 TRP A O 1
ATOM 664 N N . GLU A 1 82 ? -4.488 -0.272 -1.735 1.00 80.94 82 GLU A N 1
ATOM 665 C CA . GLU A 1 82 ? -4.091 0.457 -0.530 1.00 80.94 82 GLU A CA 1
ATOM 666 C C . GLU A 1 82 ? -4.974 1.675 -0.264 1.00 80.94 82 GLU A C 1
ATOM 668 O O . GLU A 1 82 ? -5.425 1.884 0.864 1.00 80.94 82 GLU A O 1
ATOM 673 N N . VAL A 1 83 ? -5.274 2.456 -1.305 1.00 82.62 83 VAL A N 1
ATOM 674 C CA . VAL A 1 83 ? -6.177 3.610 -1.222 1.00 82.62 83 VAL A CA 1
ATOM 675 C C . VAL A 1 83 ? -7.577 3.159 -0.821 1.00 82.62 83 VAL A C 1
ATOM 677 O O . VAL A 1 83 ? -8.194 3.774 0.049 1.00 82.62 83 VAL A O 1
ATOM 680 N N . LEU A 1 84 ? -8.072 2.056 -1.387 1.00 85.19 84 LEU A N 1
ATOM 681 C CA . LEU A 1 84 ? -9.362 1.488 -1.003 1.00 85.19 84 LEU A CA 1
ATOM 682 C C . LEU A 1 84 ? -9.371 1.093 0.481 1.00 85.19 84 LEU A C 1
ATOM 684 O O . LEU A 1 84 ? -10.308 1.432 1.209 1.00 85.19 84 LEU A O 1
ATOM 688 N N . ALA A 1 85 ? -8.321 0.417 0.948 1.00 81.56 85 ALA A N 1
ATOM 689 C CA . ALA A 1 85 ? -8.177 0.010 2.341 1.00 81.56 85 ALA A CA 1
ATOM 690 C C . ALA A 1 85 ? -8.103 1.214 3.298 1.00 81.56 85 ALA A C 1
ATOM 692 O O . ALA A 1 85 ? -8.761 1.211 4.344 1.00 81.56 85 ALA A O 1
ATOM 693 N N . LEU A 1 86 ? -7.372 2.266 2.922 1.00 79.62 86 LEU A N 1
ATOM 694 C CA . LEU A 1 86 ? -7.314 3.539 3.641 1.00 79.62 86 LEU A CA 1
ATOM 695 C C . LEU A 1 86 ? -8.695 4.193 3.720 1.00 79.62 86 LEU A C 1
ATOM 697 O O . LEU A 1 86 ? -9.149 4.537 4.811 1.00 79.62 86 LEU A O 1
ATOM 701 N N . CYS A 1 87 ? -9.378 4.351 2.585 1.00 84.19 87 CYS A N 1
ATOM 702 C CA . CYS A 1 87 ? -10.707 4.952 2.529 1.00 84.19 87 CYS A CA 1
ATOM 703 C C . CYS A 1 87 ? -11.697 4.201 3.424 1.00 84.19 87 CYS A C 1
ATOM 705 O O . CYS A 1 87 ? -12.438 4.832 4.178 1.00 84.19 87 CYS A O 1
ATOM 707 N N . LEU A 1 88 ? -11.672 2.864 3.402 1.00 83.62 88 LEU A N 1
ATOM 708 C CA . LEU A 1 88 ? -12.486 2.039 4.292 1.00 83.62 88 LEU A CA 1
ATOM 709 C C . LEU A 1 88 ? -12.119 2.263 5.761 1.00 83.62 88 LEU A C 1
ATOM 711 O O . LEU A 1 88 ? -13.015 2.467 6.578 1.00 83.62 88 LEU A O 1
ATOM 715 N N . SER A 1 89 ? -10.828 2.287 6.096 1.00 78.25 89 SER A N 1
ATOM 716 C CA . SER A 1 89 ? -10.362 2.555 7.460 1.00 78.25 89 SER A CA 1
ATOM 717 C C . SER A 1 89 ? -10.856 3.912 7.971 1.00 78.25 89 SER A C 1
ATOM 719 O O . SER A 1 89 ? -11.420 3.988 9.062 1.00 78.25 89 SER A O 1
ATOM 721 N N . VAL A 1 90 ? -10.692 4.977 7.182 1.00 79.75 90 VAL A N 1
ATOM 722 C CA . VAL A 1 90 ? -11.118 6.340 7.542 1.00 79.75 90 VAL A CA 1
ATOM 723 C C . VAL A 1 90 ? -12.635 6.416 7.680 1.00 79.75 90 VAL A C 1
ATOM 725 O O . VAL A 1 90 ? -13.136 6.958 8.665 1.00 79.75 90 VAL A O 1
ATOM 728 N N . TRP A 1 91 ? -13.377 5.834 6.735 1.00 84.50 91 TRP A N 1
ATOM 729 C CA . TRP A 1 91 ? -14.837 5.783 6.785 1.00 84.50 91 TRP A CA 1
ATOM 730 C C . TRP A 1 91 ? -15.343 5.136 8.077 1.00 84.50 91 TRP A C 1
ATOM 732 O O . TRP A 1 91 ? -16.254 5.661 8.719 1.00 84.50 91 TRP A O 1
ATOM 742 N N . ILE A 1 92 ? -14.728 4.026 8.493 1.00 76.69 92 ILE A N 1
ATOM 743 C CA . ILE A 1 92 ? -15.071 3.335 9.739 1.00 76.69 92 ILE A CA 1
ATOM 744 C C . ILE A 1 92 ? -14.767 4.217 10.945 1.00 76.69 92 ILE A C 1
ATOM 746 O O . ILE A 1 92 ? -15.623 4.354 11.816 1.00 76.69 92 ILE A O 1
ATOM 750 N N . SER A 1 93 ? -13.586 4.838 10.997 1.00 74.00 93 SER A N 1
ATOM 751 C CA . SER A 1 93 ? -13.224 5.742 12.092 1.00 74.00 93 SER A CA 1
ATOM 752 C C . SER A 1 93 ? -14.233 6.885 12.233 1.00 74.00 93 SER A C 1
ATOM 754 O O . SER A 1 93 ? -14.704 7.161 13.336 1.00 74.00 93 SER A O 1
ATOM 756 N N . VAL A 1 94 ? -14.637 7.498 11.116 1.00 79.81 94 VAL A N 1
ATOM 757 C CA . VAL A 1 94 ? -15.653 8.562 11.093 1.00 79.81 94 VAL A CA 1
ATOM 758 C C . VAL A 1 94 ? -17.019 8.033 11.529 1.00 79.81 94 VAL A C 1
ATOM 760 O O . VAL A 1 94 ? -17.704 8.680 12.325 1.00 79.81 94 VAL A O 1
ATOM 763 N N . LYS A 1 95 ? -17.425 6.854 11.045 1.00 81.81 95 LYS A N 1
ATOM 764 C CA . LYS A 1 95 ? -18.698 6.231 11.421 1.00 81.81 95 LYS A CA 1
ATOM 765 C C . LYS A 1 95 ? -18.747 5.927 12.918 1.00 81.81 95 LYS A C 1
ATOM 767 O O . LYS A 1 95 ? -19.708 6.330 13.566 1.00 81.81 95 LYS A O 1
ATOM 772 N N . HIS A 1 96 ? -17.710 5.301 13.473 1.00 74.25 96 HIS A N 1
ATOM 773 C CA . HIS A 1 96 ? -17.621 5.005 14.904 1.00 74.25 96 HIS A CA 1
ATOM 774 C C . HIS A 1 96 ? -17.674 6.267 15.756 1.00 74.25 96 HIS A C 1
ATOM 776 O O . HIS A 1 96 ? -18.422 6.311 16.729 1.00 74.25 96 HIS A O 1
ATOM 782 N N . PHE A 1 97 ? -16.941 7.310 15.367 1.00 71.81 97 PHE A N 1
ATOM 783 C CA . PHE A 1 97 ? -16.980 8.590 16.066 1.00 71.81 97 PHE A CA 1
ATOM 784 C C . PHE A 1 97 ? -18.382 9.212 16.041 1.00 71.81 97 PHE A C 1
ATOM 786 O O . PHE A 1 97 ? -18.878 9.708 17.054 1.00 71.81 97 PHE A O 1
ATOM 793 N N . ARG A 1 98 ? -19.064 9.149 14.893 1.00 81.88 98 ARG A N 1
ATOM 794 C CA . ARG A 1 98 ? -20.431 9.659 14.753 1.00 81.88 98 ARG A CA 1
ATOM 795 C C . ARG A 1 98 ? -21.436 8.865 15.589 1.00 81.88 98 ARG A C 1
ATOM 797 O O . ARG A 1 98 ? -22.319 9.475 16.188 1.00 81.88 98 ARG A O 1
ATOM 804 N N . ASP A 1 99 ? -21.306 7.543 15.640 1.00 80.56 99 ASP A N 1
ATOM 805 C CA . ASP A 1 99 ? -22.191 6.673 16.419 1.00 80.56 99 ASP A CA 1
ATOM 806 C C . ASP A 1 99 ? -21.965 6.859 17.932 1.00 80.56 99 ASP A C 1
ATOM 808 O O . ASP A 1 99 ? -22.934 7.001 18.678 1.00 80.56 99 ASP A O 1
ATOM 812 N N . LEU A 1 100 ? -20.709 6.994 18.380 1.00 70.38 100 LEU A N 1
ATOM 813 C CA . LEU A 1 100 ? -20.367 7.357 19.765 1.00 70.38 100 LEU A CA 1
ATOM 814 C C . LEU A 1 100 ? -20.966 8.710 20.161 1.00 70.38 100 LEU A C 1
ATOM 816 O O . LEU A 1 100 ? -21.579 8.836 21.222 1.00 70.38 100 LEU A O 1
ATOM 820 N N . ARG A 1 101 ? -20.860 9.712 19.281 1.00 75.88 101 ARG A N 1
ATOM 821 C CA . ARG A 1 101 ? -21.444 11.040 19.508 1.00 75.88 101 ARG A CA 1
ATOM 822 C C . ARG A 1 101 ? -22.974 10.998 19.597 1.00 75.88 101 ARG A C 1
ATOM 824 O O . ARG A 1 101 ? -23.551 11.787 20.338 1.00 75.88 101 ARG A O 1
ATOM 831 N N . ARG A 1 102 ? -23.636 10.091 18.866 1.00 80.31 102 ARG A N 1
ATOM 832 C CA . ARG A 1 102 ? -25.097 9.891 18.925 1.00 80.31 102 ARG A CA 1
ATOM 833 C C . ARG A 1 102 ? -25.562 9.187 20.197 1.00 80.31 102 ARG A C 1
ATOM 835 O O . ARG A 1 102 ? -26.651 9.489 20.667 1.00 80.31 102 ARG A O 1
ATOM 842 N N . LEU A 1 103 ? -24.761 8.275 20.746 1.00 73.94 103 LEU A N 1
ATOM 843 C CA . LEU A 1 103 ? -25.113 7.502 21.942 1.00 73.94 103 LEU A CA 1
ATOM 844 C C . LEU A 1 103 ? -25.033 8.304 23.250 1.00 73.94 103 LEU A C 1
ATOM 846 O O . LEU A 1 103 ? -25.388 7.776 24.298 1.00 73.94 103 LEU A O 1
ATOM 850 N N . GLY A 1 104 ? -24.595 9.569 23.219 1.00 65.50 104 GLY A N 1
ATOM 851 C CA . GLY A 1 104 ? -24.614 10.436 24.400 1.00 65.50 104 GLY A CA 1
ATOM 852 C C . GLY A 1 104 ? -23.758 9.920 25.562 1.00 65.50 104 GLY A C 1
ATOM 853 O O . GLY A 1 104 ? -23.978 10.324 26.702 1.00 65.50 104 GLY A O 1
ATOM 854 N N . LEU A 1 105 ? -22.770 9.054 25.288 1.00 57.53 105 LEU A N 1
ATOM 855 C CA . LEU A 1 105 ? -21.815 8.505 26.262 1.00 57.53 105 LEU A CA 1
ATOM 856 C C . LEU A 1 105 ? -20.786 9.559 26.735 1.00 57.53 105 LEU A C 1
ATOM 858 O O . LEU A 1 105 ? -19.618 9.275 26.980 1.00 57.53 105 LEU A O 1
ATOM 862 N N . SER A 1 106 ? -21.225 10.804 26.892 1.00 52.19 106 SER A N 1
ATOM 863 C CA . SER A 1 106 ? -20.411 11.973 27.224 1.00 52.19 106 SER A CA 1
ATOM 864 C C . SER A 1 106 ? -19.959 12.013 28.691 1.00 52.19 106 SER 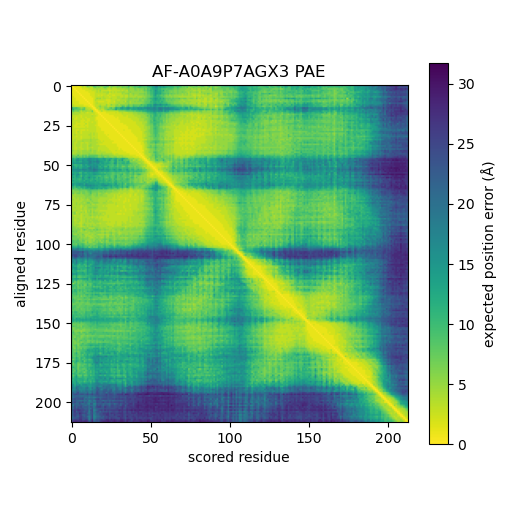A C 1
ATOM 866 O O . SER A 1 106 ? -19.306 12.972 29.087 1.00 52.19 106 SER A O 1
ATOM 868 N N . ARG A 1 107 ? -20.321 11.024 29.524 1.00 51.62 107 ARG A N 1
ATOM 869 C CA . ARG A 1 107 ? -20.074 11.058 30.981 1.00 51.62 107 ARG A CA 1
ATOM 870 C C . ARG A 1 107 ? -19.079 10.011 31.499 1.00 51.62 107 ARG A C 1
ATOM 872 O O . ARG A 1 107 ? -18.588 10.163 32.609 1.00 51.62 107 ARG A O 1
ATOM 879 N N . THR A 1 108 ? -18.707 9.032 30.672 1.00 52.69 108 THR A N 1
ATOM 880 C CA . THR A 1 108 ? -17.678 8.006 30.964 1.00 52.69 108 THR A CA 1
ATOM 881 C C . THR A 1 108 ? -16.679 7.939 29.796 1.00 52.69 108 THR A C 1
ATOM 883 O O . THR A 1 108 ? -16.330 6.875 29.300 1.00 52.69 108 THR A O 1
ATOM 886 N N . GLY A 1 109 ? -16.314 9.109 29.256 1.00 54.09 109 GLY A N 1
ATOM 887 C CA . GLY A 1 109 ? -15.754 9.256 27.905 1.00 54.09 109 GLY A CA 1
ATOM 888 C C . GLY A 1 109 ? -14.237 9.433 27.784 1.00 54.09 109 GLY A C 1
ATOM 889 O O . GLY A 1 109 ? -13.767 9.607 26.668 1.00 54.09 109 GLY A O 1
ATOM 890 N N . SER A 1 110 ? -13.453 9.393 28.868 1.00 59.38 110 SER A N 1
ATOM 891 C CA . SER A 1 110 ? -12.021 9.742 28.773 1.00 59.38 110 SER A CA 1
ATOM 892 C C . SER A 1 110 ? -11.162 8.641 28.141 1.00 59.38 110 SER A C 1
ATOM 894 O O . SER A 1 110 ? -10.309 8.921 27.310 1.00 59.38 110 SER A O 1
ATOM 896 N N . THR A 1 111 ? -11.376 7.375 28.496 1.00 57.19 111 THR A N 1
ATOM 897 C CA . THR A 1 111 ? -10.436 6.296 28.140 1.00 57.19 111 THR A CA 1
ATOM 898 C C . THR A 1 111 ? -10.673 5.712 26.745 1.00 57.19 111 THR A C 1
ATOM 900 O O . THR A 1 111 ? -9.724 5.338 26.054 1.00 57.19 111 THR A O 1
ATOM 903 N N . ILE A 1 112 ? -11.927 5.670 26.281 1.00 57.78 112 ILE A N 1
ATOM 904 C CA . ILE A 1 112 ? -12.275 5.137 24.951 1.00 57.78 112 ILE A CA 1
ATOM 905 C C . ILE A 1 112 ? -11.879 6.116 23.836 1.00 57.78 112 ILE A C 1
ATOM 907 O O . ILE A 1 112 ? -11.399 5.684 22.783 1.00 57.78 112 ILE A O 1
ATOM 911 N N . GLU A 1 113 ? -12.037 7.425 24.058 1.00 65.56 113 GLU A N 1
ATOM 912 C CA . GLU A 1 113 ? -11.598 8.449 23.102 1.00 65.56 113 GLU A CA 1
ATOM 913 C C . GLU A 1 113 ? -10.071 8.443 22.950 1.00 65.56 113 GLU A C 1
ATOM 915 O O . GLU A 1 113 ? -9.563 8.477 21.825 1.00 65.56 113 GLU A O 1
ATOM 920 N N . ASP A 1 114 ? -9.341 8.283 24.057 1.00 65.25 114 ASP A N 1
ATOM 921 C CA . ASP A 1 114 ? -7.882 8.185 24.046 1.00 65.25 114 ASP A CA 1
ATOM 922 C C . ASP A 1 114 ? -7.384 6.920 23.330 1.00 65.25 114 ASP A C 1
ATOM 924 O O . ASP A 1 114 ? -6.458 7.002 22.517 1.00 65.25 114 ASP A O 1
ATOM 928 N N . CYS A 1 115 ? -8.043 5.769 23.517 1.00 62.56 115 CYS A N 1
ATOM 929 C CA . CYS A 1 115 ? -7.756 4.552 22.749 1.00 62.56 115 CYS A CA 1
ATOM 930 C C . CYS A 1 115 ? -7.902 4.786 21.242 1.00 62.56 115 CYS A C 1
ATOM 932 O O . CYS A 1 115 ? -6.996 4.482 20.461 1.00 62.56 115 CYS A O 1
ATOM 934 N N . PHE A 1 116 ? -9.038 5.343 20.816 1.00 61.81 116 PHE A N 1
ATOM 935 C CA . PHE A 1 116 ? -9.299 5.599 19.402 1.00 61.81 116 PHE A CA 1
ATOM 936 C C . PHE A 1 116 ? -8.344 6.636 18.826 1.00 61.81 116 PHE A C 1
ATOM 938 O O . PHE A 1 116 ? -7.901 6.471 17.693 1.00 61.81 116 PHE A O 1
ATOM 945 N N . ARG A 1 117 ? -7.975 7.662 19.594 1.00 69.06 117 ARG A N 1
ATOM 946 C CA . ARG A 1 117 ? -6.991 8.676 19.203 1.00 69.06 117 ARG A CA 1
ATOM 947 C C . ARG A 1 117 ? -5.602 8.071 19.009 1.00 69.06 117 ARG A C 1
ATOM 949 O O . ARG A 1 117 ? -4.943 8.395 18.023 1.00 69.06 117 ARG A O 1
ATOM 956 N N . VAL A 1 118 ? -5.155 7.179 19.893 1.00 65.50 118 VAL A N 1
ATOM 957 C CA . VAL A 1 118 ? -3.873 6.463 19.751 1.00 65.50 118 VAL A CA 1
ATOM 958 C C . VAL A 1 118 ? -3.911 5.506 18.556 1.00 65.50 118 VAL A C 1
ATOM 960 O O . VAL A 1 118 ? -2.961 5.453 17.766 1.00 65.50 118 VAL A O 1
ATOM 963 N N . LEU A 1 119 ? -5.027 4.800 18.366 1.00 63.91 119 LEU A N 1
ATOM 964 C CA . LEU A 1 119 ? -5.240 3.908 17.229 1.00 63.91 119 LEU A CA 1
ATOM 965 C C . LEU A 1 119 ? -5.244 4.687 15.905 1.00 63.91 119 LEU A C 1
ATOM 967 O O . LEU A 1 119 ? -4.551 4.300 14.972 1.00 63.91 119 LEU A O 1
ATOM 971 N N . LEU A 1 120 ? -5.928 5.832 15.838 1.00 66.31 120 LEU A N 1
ATOM 972 C CA . LEU A 1 120 ? -5.919 6.739 14.687 1.00 66.31 120 LEU A CA 1
ATOM 973 C C . LEU A 1 120 ? -4.530 7.315 14.439 1.00 66.31 120 LEU A C 1
ATOM 975 O O . LEU A 1 120 ? -4.076 7.309 13.306 1.00 66.31 120 LEU A O 1
ATOM 979 N N . LYS A 1 121 ? -3.821 7.780 15.469 1.00 71.94 121 LYS A N 1
ATOM 980 C CA . LYS A 1 121 ? -2.486 8.372 15.307 1.00 71.94 121 LYS A CA 1
ATOM 981 C C . LYS A 1 121 ? -1.479 7.355 14.769 1.00 71.94 121 LYS A C 1
ATOM 983 O O . LYS A 1 121 ? -0.685 7.682 13.891 1.00 71.94 121 LYS A O 1
ATOM 988 N N . SER A 1 122 ? -1.539 6.118 15.259 1.00 69.44 122 SER A N 1
ATOM 989 C CA . SER A 1 122 ? -0.680 5.031 14.779 1.00 69.44 122 SER A CA 1
ATOM 990 C C . SER A 1 122 ? -1.074 4.546 13.382 1.00 69.44 122 SER A C 1
ATOM 992 O O . SER A 1 122 ? -0.195 4.361 12.544 1.00 69.44 122 SER A O 1
ATOM 994 N N . HIS A 1 123 ? -2.371 4.412 13.088 1.00 69.81 123 HIS A N 1
ATOM 995 C CA . HIS A 1 123 ? -2.847 4.014 11.764 1.00 69.81 123 HIS A CA 1
ATOM 996 C C . HIS A 1 123 ? -2.640 5.101 10.706 1.00 69.81 123 HIS A C 1
ATOM 998 O O . HIS A 1 123 ? -2.214 4.780 9.608 1.00 69.81 123 HIS A O 1
ATOM 1004 N N . VAL A 1 124 ? -2.879 6.376 11.008 1.00 70.38 124 VAL A N 1
ATOM 1005 C CA . VAL A 1 124 ? -2.698 7.484 10.054 1.00 70.38 124 VAL A CA 1
ATOM 1006 C C . VAL A 1 124 ? -1.231 7.653 9.690 1.00 70.38 124 VAL A C 1
ATOM 1008 O O . VAL A 1 124 ? -0.932 7.808 8.513 1.00 70.38 124 VAL A O 1
ATOM 1011 N N . LEU A 1 125 ? -0.308 7.567 10.655 1.00 69.25 125 LEU A N 1
ATOM 1012 C CA . LEU A 1 125 ? 1.125 7.585 10.345 1.00 69.25 125 LEU A CA 1
ATOM 1013 C C . LEU A 1 125 ? 1.529 6.368 9.510 1.00 69.25 125 LEU A C 1
ATOM 1015 O O . LEU A 1 125 ? 2.258 6.524 8.536 1.00 69.25 125 LEU A O 1
ATOM 1019 N N . TYR A 1 126 ? 1.011 5.182 9.846 1.00 71.44 126 TYR A N 1
ATOM 1020 C CA . TYR A 1 126 ? 1.240 3.971 9.062 1.00 71.44 126 TYR A CA 1
ATOM 1021 C C . TYR A 1 126 ? 0.792 4.158 7.614 1.00 71.44 126 TYR A C 1
ATOM 1023 O O . TYR A 1 126 ? 1.572 3.958 6.692 1.00 71.44 126 TYR A O 1
ATOM 1031 N N . PHE A 1 127 ? -0.448 4.595 7.425 1.00 68.38 127 PHE A N 1
ATOM 1032 C CA . PHE A 1 127 ? -1.049 4.800 6.120 1.00 68.38 127 PHE A CA 1
ATOM 1033 C C . PHE A 1 127 ? -0.405 5.946 5.335 1.00 68.38 127 PHE A C 1
ATOM 1035 O O . PHE A 1 127 ? -0.245 5.823 4.129 1.00 68.38 127 PHE A O 1
ATOM 1042 N N . ALA A 1 128 ? 0.004 7.034 5.990 1.00 73.69 128 ALA A N 1
ATOM 1043 C CA . ALA A 1 128 ? 0.715 8.131 5.340 1.00 73.69 128 ALA A CA 1
ATOM 1044 C C . ALA A 1 128 ? 2.090 7.680 4.831 1.00 73.69 128 ALA A C 1
ATOM 1046 O O . ALA A 1 128 ? 2.465 8.010 3.709 1.00 73.69 128 ALA A O 1
ATOM 1047 N N . SER A 1 129 ? 2.822 6.882 5.617 1.00 73.75 129 SER A N 1
ATOM 1048 C CA . SER A 1 129 ? 4.072 6.263 5.164 1.00 73.75 129 SER A CA 1
ATOM 1049 C C . SER A 1 129 ? 3.832 5.247 4.048 1.00 73.75 129 SER A C 1
ATOM 1051 O O . SER A 1 129 ? 4.591 5.220 3.085 1.00 73.75 129 SER A O 1
ATOM 1053 N N . PHE A 1 130 ? 2.764 4.453 4.154 1.00 70.56 130 PHE A N 1
ATOM 1054 C CA . PHE A 1 130 ? 2.404 3.449 3.156 1.00 70.56 130 PHE A CA 1
ATOM 1055 C C . PHE A 1 130 ? 1.979 4.073 1.826 1.00 70.56 130 PHE A C 1
ATOM 1057 O O . PHE A 1 130 ? 2.316 3.529 0.794 1.00 70.56 130 PHE A O 1
ATOM 1064 N N . PHE A 1 131 ? 1.302 5.224 1.850 1.00 72.88 131 PHE A N 1
ATOM 1065 C CA . PHE A 1 131 ? 0.869 5.966 0.662 1.00 72.88 131 PHE A CA 1
ATOM 1066 C C . PHE A 1 131 ? 1.987 6.829 0.058 1.00 72.88 131 PHE A C 1
ATOM 1068 O O . PHE A 1 131 ? 2.094 6.962 -1.159 1.00 72.88 131 PHE A O 1
ATOM 1075 N N . GLY A 1 132 ? 2.853 7.405 0.898 1.00 80.00 132 GLY A N 1
ATOM 1076 C CA . GLY A 1 132 ? 3.935 8.279 0.445 1.00 80.00 132 GLY A CA 1
ATOM 1077 C C . GLY A 1 132 ? 4.963 7.568 -0.437 1.00 80.00 132 GLY A C 1
ATOM 1078 O O . GLY A 1 132 ? 5.463 8.164 -1.388 1.00 80.00 132 GLY A O 1
ATOM 1079 N N . ILE A 1 133 ? 5.251 6.294 -0.161 1.00 80.12 133 ILE A N 1
ATOM 1080 C CA . ILE A 1 133 ? 6.253 5.517 -0.904 1.00 80.12 133 ILE A CA 1
ATOM 1081 C C . ILE A 1 133 ? 5.791 5.215 -2.346 1.00 80.12 133 ILE A C 1
ATOM 1083 O O . ILE A 1 133 ? 6.516 5.586 -3.272 1.00 80.12 133 ILE A O 1
ATOM 1087 N N . PRO A 1 134 ? 4.580 4.675 -2.588 1.00 77.31 134 PRO A N 1
ATOM 1088 C CA . PRO A 1 134 ? 4.009 4.546 -3.927 1.00 77.31 134 PRO A CA 1
ATOM 1089 C C . PRO A 1 134 ? 3.917 5.875 -4.677 1.00 77.31 134 PRO A C 1
ATOM 1091 O O . PRO A 1 134 ? 4.187 5.913 -5.873 1.00 77.31 134 PRO A O 1
ATOM 1094 N N . CYS A 1 135 ? 3.591 6.984 -4.001 1.00 81.62 135 CYS A N 1
ATOM 1095 C CA . CYS A 1 135 ? 3.572 8.304 -4.637 1.00 81.62 135 CYS A CA 1
ATOM 1096 C C . CYS A 1 135 ? 4.960 8.757 -5.110 1.00 81.62 135 CYS A C 1
ATOM 1098 O O . CYS A 1 135 ? 5.084 9.256 -6.227 1.00 81.62 135 CYS A O 1
ATOM 1100 N N . LEU A 1 136 ? 6.004 8.567 -4.297 1.00 82.69 136 LEU A N 1
ATOM 1101 C CA . LEU A 1 136 ? 7.388 8.847 -4.701 1.00 82.69 136 LEU A CA 1
ATOM 1102 C C . LEU A 1 136 ? 7.818 7.965 -5.878 1.00 82.69 136 LEU A C 1
ATOM 1104 O O . LEU A 1 136 ? 8.522 8.418 -6.778 1.00 82.69 136 LEU A O 1
ATOM 1108 N N . GLN A 1 137 ? 7.353 6.721 -5.900 1.00 80.62 137 GLN A N 1
ATOM 1109 C CA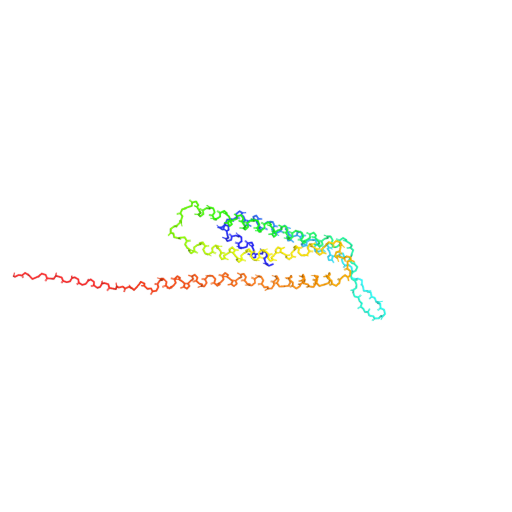 . GLN A 1 137 ? 7.655 5.773 -6.962 1.00 80.62 137 GLN A CA 1
ATOM 1110 C C . GLN A 1 137 ? 6.908 6.090 -8.267 1.00 80.62 137 GLN A C 1
ATOM 1112 O O . GLN A 1 137 ? 7.496 6.023 -9.342 1.00 80.62 137 GLN A O 1
ATOM 1117 N N . LEU A 1 138 ? 5.649 6.524 -8.187 1.00 79.00 138 LEU A N 1
ATOM 1118 C CA . LEU A 1 138 ? 4.896 7.070 -9.321 1.00 79.00 138 LEU A CA 1
ATOM 1119 C C . LEU A 1 138 ? 5.556 8.336 -9.877 1.00 79.00 138 LEU A C 1
ATOM 1121 O O . LEU A 1 138 ? 5.645 8.487 -11.091 1.00 79.00 138 LEU A O 1
ATOM 1125 N N . ALA A 1 139 ? 6.066 9.216 -9.011 1.00 83.75 139 ALA A N 1
ATOM 1126 C CA . ALA A 1 139 ? 6.818 10.393 -9.443 1.00 83.75 139 ALA A CA 1
ATOM 1127 C C . ALA A 1 139 ? 8.109 10.007 -10.188 1.00 83.75 139 ALA A C 1
ATOM 1129 O O . ALA A 1 139 ? 8.448 10.634 -11.191 1.00 83.75 139 ALA A O 1
ATOM 1130 N N . TYR A 1 140 ? 8.785 8.938 -9.752 1.00 79.38 140 TYR A N 1
ATOM 1131 C CA . TYR A 1 140 ? 9.961 8.392 -10.434 1.00 79.38 140 TYR A CA 1
ATOM 1132 C C . TYR A 1 140 ? 9.642 7.820 -11.825 1.00 79.38 140 TYR A C 1
ATOM 1134 O O . TYR A 1 140 ? 10.485 7.882 -12.715 1.00 79.38 140 TYR A O 1
ATOM 1142 N N . LEU A 1 141 ? 8.422 7.317 -12.050 1.00 78.44 141 LEU A N 1
ATOM 1143 C CA . LEU A 1 141 ? 7.982 6.840 -13.369 1.00 78.44 141 LEU A CA 1
ATOM 1144 C C . LEU A 1 141 ? 7.737 7.969 -14.386 1.00 78.44 141 LEU A C 1
ATOM 1146 O O . LEU A 1 141 ? 7.426 7.686 -15.543 1.00 78.44 141 LEU A O 1
ATOM 1150 N N . SER A 1 142 ? 7.869 9.239 -13.995 1.00 83.75 142 SER A N 1
ATOM 1151 C CA . SER A 1 142 ? 7.763 10.352 -14.937 1.00 83.75 142 SER A CA 1
ATOM 1152 C C . SER A 1 142 ? 8.873 10.281 -16.005 1.00 83.75 142 SER A C 1
ATOM 1154 O O . SER A 1 142 ? 10.043 10.070 -15.660 1.00 83.75 142 SER A O 1
ATOM 1156 N N . PRO A 1 143 ? 8.556 10.515 -17.296 1.00 78.44 143 PRO A N 1
ATOM 1157 C CA . PRO A 1 143 ? 9.532 10.478 -18.390 1.00 78.44 143 PRO A CA 1
ATOM 1158 C C . PRO A 1 143 ? 10.733 11.409 -18.187 1.00 78.44 143 PRO A C 1
ATOM 1160 O O . PRO A 1 143 ? 11.826 11.119 -18.676 1.00 78.44 143 PRO A O 1
ATOM 1163 N N . GLU A 1 144 ? 10.537 12.518 -17.469 1.00 85.31 144 GLU A N 1
ATOM 1164 C CA . GLU A 1 144 ? 11.600 13.472 -17.139 1.00 85.31 144 GLU A CA 1
ATOM 1165 C C . GLU A 1 144 ? 12.665 12.855 -16.229 1.00 85.31 144 GLU A C 1
ATOM 1167 O O . GLU A 1 144 ? 13.851 13.110 -16.420 1.00 85.31 144 GLU A O 1
ATOM 1172 N N . PHE A 1 145 ? 12.266 12.012 -15.272 1.00 80.06 145 PHE A N 1
ATOM 1173 C CA . PHE A 1 145 ? 13.199 11.378 -14.342 1.00 80.06 145 PHE A CA 1
ATOM 1174 C C . PHE A 1 145 ? 13.897 10.174 -14.969 1.00 80.06 145 PHE A C 1
ATOM 1176 O O . PHE A 1 145 ? 15.113 10.055 -14.821 1.00 80.06 145 PHE A O 1
ATOM 1183 N N . ILE A 1 146 ? 13.159 9.340 -15.713 1.00 74.94 146 ILE A N 1
ATOM 1184 C CA . ILE A 1 146 ? 13.684 8.121 -16.355 1.00 74.94 146 ILE A CA 1
ATOM 1185 C C . ILE A 1 146 ? 14.812 8.443 -17.341 1.00 74.94 146 ILE A C 1
ATOM 1187 O O . ILE A 1 146 ? 15.827 7.753 -17.363 1.00 74.94 146 ILE A O 1
ATOM 1191 N N . ASN A 1 147 ? 14.654 9.499 -18.141 1.00 79.12 147 ASN A N 1
ATOM 1192 C CA . ASN A 1 147 ? 15.644 9.870 -19.156 1.00 79.12 147 ASN A CA 1
ATOM 1193 C C . ASN A 1 147 ? 16.754 10.779 -18.612 1.00 79.12 147 ASN A C 1
ATOM 1195 O O . ASN A 1 147 ? 17.689 11.115 -19.341 1.00 79.12 147 ASN A O 1
ATOM 1199 N N . SER A 1 148 ? 16.666 11.202 -17.347 1.00 82.00 148 SER A N 1
ATOM 1200 C CA . SER A 1 148 ? 17.700 12.034 -16.747 1.00 82.00 148 SER A CA 1
ATOM 1201 C C . SER A 1 148 ? 18.805 11.163 -16.153 1.00 82.00 148 SER A C 1
ATOM 1203 O O . SER A 1 148 ? 18.600 10.423 -15.195 1.00 82.00 148 SER A O 1
ATOM 1205 N N . SER A 1 149 ? 20.035 11.336 -16.634 1.00 80.38 149 SER A N 1
ATOM 1206 C CA . SER A 1 149 ? 21.235 10.856 -15.939 1.00 80.38 149 SER A CA 1
ATOM 1207 C C . SER A 1 149 ? 21.622 11.779 -14.772 1.00 80.38 149 SER A C 1
ATOM 1209 O O . SER A 1 149 ? 22.799 11.913 -14.435 1.00 80.38 149 SER A O 1
ATOM 1211 N N . SER A 1 150 ? 20.653 12.499 -14.196 1.00 89.31 150 SER A N 1
ATOM 1212 C CA . SER A 1 150 ? 20.930 13.476 -13.151 1.00 89.31 150 SER A CA 1
ATOM 1213 C C . SER A 1 150 ? 21.292 12.761 -11.851 1.00 89.31 150 SER A C 1
ATOM 1215 O O . SER A 1 150 ? 20.686 11.754 -11.478 1.00 89.31 150 SER A O 1
ATOM 1217 N N . MET A 1 151 ? 22.252 13.319 -11.111 1.00 88.75 151 MET A N 1
ATOM 1218 C CA . MET A 1 151 ? 22.614 12.814 -9.782 1.00 88.75 151 MET A CA 1
ATOM 1219 C C . MET A 1 151 ? 21.394 12.770 -8.840 1.00 88.75 151 MET A C 1
ATOM 1221 O O . MET A 1 151 ? 21.289 11.880 -8.002 1.00 88.75 151 MET A O 1
ATOM 1225 N N . GLY A 1 152 ? 20.426 13.676 -9.030 1.00 85.94 152 GLY A N 1
ATOM 1226 C CA . GLY A 1 152 ? 19.164 13.687 -8.289 1.00 85.94 152 GLY A CA 1
ATOM 1227 C C . GLY A 1 152 ? 18.294 12.448 -8.528 1.00 85.94 152 GLY A C 1
ATOM 1228 O O . GLY A 1 152 ? 17.771 11.892 -7.565 1.00 85.94 152 GLY A O 1
ATOM 1229 N N . ALA A 1 153 ? 18.178 11.971 -9.772 1.00 83.44 153 ALA A N 1
ATOM 1230 C CA . ALA A 1 153 ? 17.390 10.777 -10.094 1.00 83.44 153 ALA A CA 1
ATOM 1231 C C . ALA A 1 153 ? 17.981 9.504 -9.468 1.00 83.44 153 ALA A C 1
ATOM 1233 O O . ALA A 1 153 ? 17.241 8.676 -8.936 1.00 83.44 153 ALA A O 1
ATOM 1234 N N . GLN A 1 154 ? 19.313 9.380 -9.447 1.00 83.94 154 GLN A N 1
ATOM 1235 C CA . GLN A 1 154 ? 19.987 8.25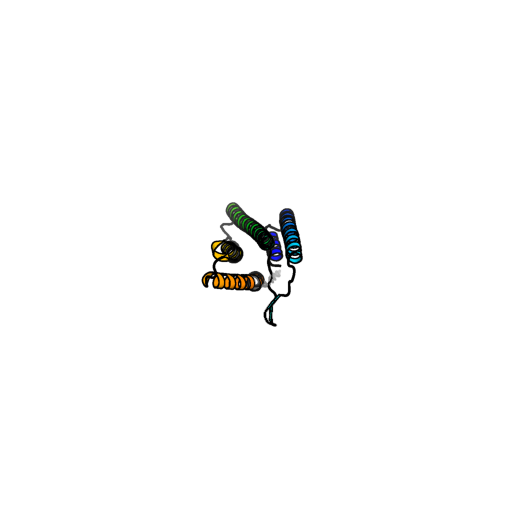7 -8.786 1.00 83.94 154 GLN A CA 1
ATOM 1236 C C . GLN A 1 154 ? 19.798 8.283 -7.265 1.00 83.94 154 GLN A C 1
ATOM 1238 O O . GLN A 1 154 ? 19.503 7.249 -6.666 1.00 83.94 154 GLN A O 1
ATOM 1243 N N . ILE A 1 155 ? 19.906 9.462 -6.640 1.00 88.00 155 ILE A N 1
ATOM 1244 C CA . ILE A 1 155 ? 19.655 9.628 -5.200 1.00 88.00 155 ILE A CA 1
ATOM 1245 C C . ILE A 1 155 ? 18.204 9.272 -4.863 1.00 88.00 155 ILE A C 1
ATOM 1247 O O . ILE A 1 155 ? 17.963 8.553 -3.894 1.00 88.00 155 ILE A O 1
ATOM 1251 N N . LEU A 1 156 ? 17.240 9.735 -5.666 1.00 85.62 156 LEU A N 1
ATOM 1252 C CA . LEU A 1 156 ? 15.824 9.422 -5.475 1.00 85.62 156 LEU A CA 1
ATOM 1253 C C . LEU A 1 156 ? 15.563 7.916 -5.607 1.00 85.62 156 LEU A C 1
ATOM 1255 O O . LEU A 1 156 ? 14.891 7.344 -4.753 1.00 85.62 156 LEU A O 1
ATOM 1259 N N . SER A 1 157 ? 16.137 7.270 -6.623 1.00 83.88 157 SER A N 1
ATOM 1260 C CA . SER A 1 157 ? 16.040 5.820 -6.824 1.00 83.88 157 SER A CA 1
ATOM 1261 C C . SER A 1 157 ? 16.590 5.043 -5.622 1.00 83.88 157 SER A C 1
ATOM 1263 O O . SER A 1 157 ? 15.899 4.192 -5.057 1.00 83.88 157 SER A O 1
ATOM 1265 N N . GLY A 1 158 ? 17.788 5.403 -5.148 1.00 85.69 158 GLY A N 1
ATOM 1266 C CA . GLY A 1 158 ? 18.377 4.806 -3.948 1.00 85.69 158 GLY A CA 1
ATOM 1267 C C . GLY A 1 158 ? 17.520 5.026 -2.697 1.00 85.69 158 GLY A C 1
ATOM 1268 O O . GLY A 1 158 ? 17.294 4.095 -1.924 1.00 85.69 158 GLY A O 1
ATOM 1269 N N . ALA A 1 159 ? 16.974 6.231 -2.516 1.00 87.00 159 ALA A N 1
ATOM 1270 C CA . ALA A 1 159 ? 16.089 6.544 -1.397 1.00 87.00 159 ALA A CA 1
ATOM 1271 C C . ALA A 1 159 ? 14.796 5.716 -1.431 1.00 87.00 159 ALA A C 1
ATOM 1273 O O . ALA A 1 159 ? 14.389 5.191 -0.395 1.00 87.00 159 ALA A O 1
ATOM 1274 N N . VAL A 1 160 ? 14.175 5.552 -2.603 1.00 84.88 160 VAL A N 1
ATOM 1275 C CA . VAL A 1 160 ? 12.972 4.722 -2.782 1.00 84.88 160 VAL A CA 1
ATOM 1276 C C . VAL A 1 160 ? 13.266 3.259 -2.451 1.00 84.88 160 VAL A C 1
ATOM 1278 O O . VAL A 1 160 ? 12.493 2.648 -1.716 1.00 84.88 160 VAL A O 1
ATOM 1281 N N . GLN A 1 161 ? 14.397 2.702 -2.896 1.00 83.00 161 GLN A N 1
ATOM 1282 C CA . GLN A 1 161 ? 14.782 1.326 -2.550 1.00 83.00 161 GLN A CA 1
ATOM 1283 C C . GLN A 1 161 ? 14.967 1.131 -1.041 1.00 83.00 161 GLN A C 1
ATOM 1285 O O . GLN A 1 161 ? 14.463 0.160 -0.470 1.00 83.00 161 GLN A O 1
ATOM 1290 N N . ILE A 1 162 ? 15.645 2.069 -0.373 1.00 85.31 162 ILE A N 1
ATOM 1291 C CA . ILE A 1 162 ? 15.820 2.028 1.084 1.00 85.31 162 ILE A CA 1
ATOM 1292 C C . ILE A 1 162 ? 14.461 2.129 1.780 1.00 85.31 162 ILE A C 1
ATOM 1294 O O . ILE A 1 162 ? 14.183 1.352 2.693 1.00 85.31 162 ILE A O 1
ATOM 1298 N N . LEU A 1 163 ? 13.598 3.051 1.346 1.00 82.62 163 LEU A N 1
ATOM 1299 C CA . LEU A 1 163 ? 12.260 3.234 1.905 1.00 82.62 163 LEU A CA 1
ATOM 1300 C C . LEU A 1 163 ? 11.394 1.982 1.746 1.00 82.62 163 LEU A C 1
ATOM 1302 O O . LEU A 1 163 ? 10.737 1.598 2.711 1.00 82.62 163 LEU A O 1
ATOM 1306 N N . LEU A 1 164 ? 11.441 1.309 0.594 1.00 80.38 164 LEU A N 1
ATOM 1307 C CA . LEU A 1 164 ? 10.754 0.033 0.366 1.00 80.38 164 LEU A CA 1
ATOM 1308 C C . LEU A 1 164 ? 11.248 -1.055 1.329 1.00 80.38 164 LEU A C 1
ATOM 1310 O O . LEU A 1 164 ? 10.442 -1.759 1.944 1.00 80.38 164 LEU A O 1
ATOM 1314 N N . GLY A 1 165 ? 12.566 -1.155 1.526 1.00 78.44 165 GLY A N 1
ATOM 1315 C CA . GLY A 1 165 ? 13.150 -2.061 2.515 1.00 78.44 165 GLY A CA 1
ATOM 1316 C C . GLY A 1 165 ? 12.662 -1.740 3.930 1.00 78.44 165 GLY A C 1
ATOM 1317 O O . GLY A 1 165 ? 12.113 -2.595 4.625 1.00 78.44 165 GLY A O 1
ATOM 1318 N N . VAL A 1 166 ? 12.775 -0.479 4.347 1.00 78.81 166 VAL A N 1
ATOM 1319 C CA . VAL A 1 166 ? 12.302 -0.008 5.657 1.00 78.81 166 VAL A CA 1
ATOM 1320 C C . VAL A 1 166 ? 10.800 -0.264 5.832 1.00 78.81 166 VAL A C 1
ATOM 1322 O O . VAL A 1 166 ? 10.374 -0.675 6.912 1.00 78.81 166 VAL A O 1
ATOM 1325 N N . GLN A 1 167 ? 9.990 -0.094 4.787 1.00 73.06 167 GLN A N 1
ATOM 1326 C CA . GLN A 1 167 ? 8.550 -0.354 4.812 1.00 73.06 167 GLN A CA 1
ATOM 1327 C C . GLN A 1 167 ? 8.233 -1.827 5.069 1.00 73.06 167 GLN A C 1
ATOM 1329 O O . GLN A 1 167 ? 7.384 -2.124 5.913 1.00 73.06 167 GLN A O 1
ATOM 1334 N N . MET A 1 168 ? 8.937 -2.760 4.427 1.00 68.50 168 MET A N 1
ATOM 1335 C CA . MET A 1 168 ? 8.740 -4.185 4.702 1.00 68.50 168 MET A CA 1
ATOM 1336 C C . MET A 1 168 ? 9.191 -4.580 6.112 1.00 68.50 168 MET A C 1
ATOM 1338 O O . MET A 1 168 ? 8.487 -5.332 6.790 1.00 68.50 168 MET A O 1
ATOM 1342 N N . PHE A 1 169 ? 10.331 -4.060 6.578 1.00 70.12 169 PHE A N 1
ATOM 1343 C CA . PHE A 1 169 ? 10.971 -4.543 7.806 1.00 70.12 169 PHE A CA 1
ATOM 1344 C C . PHE A 1 169 ? 10.570 -3.806 9.085 1.00 70.12 169 PHE A C 1
ATOM 1346 O O . PHE A 1 169 ? 10.601 -4.402 10.157 1.00 70.12 169 PHE A O 1
ATOM 1353 N N . VAL A 1 170 ? 10.194 -2.529 9.023 1.00 72.94 170 VAL A N 1
ATOM 1354 C CA . VAL A 1 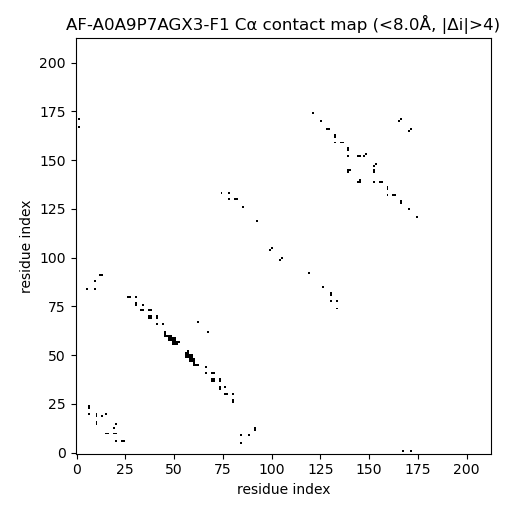170 ? 9.966 -1.706 10.227 1.00 72.94 170 VAL A CA 1
ATOM 1355 C C . VAL A 1 170 ? 8.483 -1.529 10.515 1.00 72.94 170 VAL A C 1
ATOM 1357 O O . VAL A 1 170 ? 8.053 -1.639 11.666 1.00 72.94 170 VAL A O 1
ATOM 1360 N N . LEU A 1 171 ? 7.682 -1.279 9.480 1.00 67.31 171 LEU A N 1
ATOM 1361 C CA . LEU A 1 171 ? 6.265 -0.955 9.637 1.00 67.31 171 LEU A CA 1
ATOM 1362 C C . LEU A 1 171 ? 5.449 -2.178 10.091 1.00 67.31 171 LEU A C 1
ATOM 1364 O O . LEU A 1 171 ? 4.616 -2.045 10.989 1.00 67.31 171 LEU A O 1
ATOM 1368 N N . GLY A 1 172 ? 5.733 -3.374 9.565 1.00 66.69 172 GLY A N 1
ATOM 1369 C CA . GLY A 1 172 ? 5.085 -4.618 10.004 1.00 66.69 172 GLY A CA 1
ATOM 1370 C C . GLY A 1 172 ? 5.291 -4.919 11.499 1.00 66.69 172 GLY A C 1
ATOM 1371 O O . GLY A 1 172 ? 4.308 -4.996 12.243 1.00 66.69 172 GLY A O 1
ATOM 1372 N N . PRO A 1 173 ? 6.543 -5.034 11.981 1.00 68.19 173 PRO A N 1
ATOM 1373 C CA . PRO A 1 173 ? 6.825 -5.331 13.387 1.00 68.19 173 PRO A CA 1
ATOM 1374 C C . PRO A 1 173 ? 6.392 -4.234 14.367 1.00 68.19 173 PRO A C 1
ATOM 1376 O O . PRO A 1 173 ? 5.838 -4.552 15.422 1.00 68.19 173 PRO A O 1
ATOM 1379 N N . ARG A 1 174 ? 6.570 -2.943 14.036 1.00 71.06 174 ARG A N 1
ATOM 1380 C CA . ARG A 1 174 ? 6.166 -1.836 14.931 1.00 71.06 174 ARG A CA 1
ATOM 1381 C C . ARG A 1 174 ? 4.670 -1.816 15.207 1.00 71.06 174 ARG A C 1
ATOM 1383 O O . ARG A 1 174 ? 4.260 -1.510 16.323 1.00 71.06 174 ARG A O 1
ATOM 1390 N N . LEU A 1 175 ? 3.861 -2.182 14.218 1.00 65.19 175 LEU A N 1
ATOM 1391 C CA . LEU A 1 175 ? 2.417 -2.298 14.380 1.00 65.19 175 LEU A CA 1
ATOM 1392 C C . LEU A 1 175 ? 2.020 -3.410 15.357 1.00 65.19 175 LEU A C 1
ATOM 1394 O O . LEU A 1 175 ? 1.039 -3.268 16.086 1.00 65.19 175 LEU A O 1
ATOM 1398 N N . ILE A 1 176 ? 2.733 -4.535 15.347 1.00 71.25 176 ILE A N 1
ATOM 1399 C CA . ILE A 1 176 ? 2.471 -5.654 16.262 1.00 71.25 176 ILE A CA 1
ATOM 1400 C C . ILE A 1 176 ? 2.864 -5.259 17.686 1.00 71.25 176 ILE A C 1
ATOM 1402 O O . ILE A 1 176 ? 2.112 -5.514 18.626 1.00 71.25 176 ILE A O 1
ATOM 1406 N N . LEU A 1 177 ? 4.016 -4.604 17.836 1.00 74.56 177 LEU A N 1
ATOM 1407 C CA . LEU A 1 177 ? 4.509 -4.151 19.133 1.00 74.56 177 LEU A CA 1
ATOM 1408 C C . LEU A 1 177 ? 3.602 -3.087 19.754 1.00 74.56 177 LEU A C 1
ATOM 1410 O O . LEU A 1 177 ? 3.294 -3.204 20.934 1.00 74.56 177 LEU A O 1
ATOM 1414 N N . SER A 1 178 ? 3.095 -2.121 18.981 1.00 70.00 178 SER A N 1
ATOM 1415 C CA . SER A 1 178 ? 2.202 -1.084 19.519 1.00 70.00 178 SER A CA 1
ATOM 1416 C C . SER A 1 178 ? 0.876 -1.647 20.040 1.00 70.00 178 SER A C 1
ATOM 1418 O O . SER A 1 178 ? 0.380 -1.207 21.074 1.00 70.00 178 SER A O 1
ATOM 1420 N N . VAL A 1 179 ? 0.321 -2.664 19.372 1.00 66.19 179 VAL A N 1
ATOM 1421 C CA . VAL A 1 179 ? -0.891 -3.358 19.841 1.00 66.19 179 VAL A CA 1
ATOM 1422 C C . VAL A 1 179 ? -0.607 -4.157 21.112 1.00 66.19 179 VAL A C 1
ATOM 1424 O O . VAL A 1 179 ? -1.419 -4.146 22.035 1.00 66.19 179 VAL A O 1
ATOM 1427 N N . ARG A 1 180 ? 0.549 -4.829 21.187 1.00 78.38 180 ARG A N 1
ATOM 1428 C CA . ARG A 1 180 ? 0.955 -5.567 22.392 1.00 78.38 180 ARG A CA 1
ATOM 1429 C C . ARG A 1 180 ? 1.208 -4.638 23.574 1.00 78.38 180 ARG A C 1
ATOM 1431 O O . ARG A 1 180 ? 0.781 -4.961 24.674 1.00 78.38 180 ARG A O 1
ATOM 1438 N N . GLU A 1 181 ? 1.847 -3.495 23.347 1.00 79.88 181 GLU A N 1
ATOM 1439 C CA . GLU A 1 181 ? 2.083 -2.483 24.379 1.00 79.88 181 GLU A CA 1
ATOM 1440 C C . GLU A 1 181 ? 0.763 -1.917 24.910 1.00 79.88 181 GLU A C 1
ATOM 1442 O O . GLU A 1 181 ? 0.579 -1.821 26.122 1.00 79.88 181 GLU A O 1
ATOM 1447 N N . TYR A 1 182 ? -0.180 -1.596 24.019 1.00 71.25 182 TYR A N 1
ATOM 1448 C CA . TYR A 1 182 ? -1.500 -1.122 24.425 1.00 71.25 182 TYR A CA 1
ATOM 1449 C C . TYR A 1 182 ? -2.246 -2.167 25.264 1.00 71.25 182 TYR A C 1
ATOM 1451 O O . TYR A 1 182 ? -2.756 -1.841 26.331 1.00 71.25 182 TYR A O 1
ATOM 1459 N N . ASN A 1 183 ? -2.247 -3.432 24.831 1.00 76.50 183 ASN A N 1
ATOM 1460 C CA . ASN A 1 183 ? -2.889 -4.513 25.578 1.00 76.50 183 ASN A CA 1
ATOM 1461 C C . ASN A 1 183 ? -2.223 -4.748 26.946 1.00 76.50 183 ASN A C 1
ATOM 1463 O O . ASN A 1 183 ? -2.914 -4.970 27.931 1.00 76.50 183 ASN A O 1
ATOM 1467 N N . ALA A 1 184 ? -0.892 -4.658 27.028 1.00 80.94 184 ALA A N 1
ATOM 1468 C CA . ALA A 1 184 ? -0.164 -4.800 28.288 1.00 80.94 184 ALA A CA 1
ATOM 1469 C C . ALA A 1 184 ? -0.507 -3.686 29.290 1.00 80.94 184 ALA A C 1
ATOM 1471 O O . ALA A 1 184 ? -0.689 -3.978 30.468 1.00 80.94 184 ALA A O 1
ATOM 1472 N N . LYS A 1 185 ? -0.649 -2.434 28.828 1.00 77.88 185 LYS A N 1
ATOM 1473 C CA . LYS A 1 185 ? -1.109 -1.320 29.678 1.00 77.88 185 LYS A CA 1
ATOM 1474 C C . LYS A 1 185 ? -2.530 -1.551 30.180 1.00 77.88 185 LYS A C 1
ATOM 1476 O O . LYS A 1 185 ? -2.781 -1.417 31.365 1.00 77.88 185 LYS A O 1
ATOM 1481 N N . LEU A 1 186 ? -3.425 -1.991 29.297 1.00 73.06 186 LEU A N 1
ATOM 1482 C CA . LEU A 1 186 ? -4.823 -2.249 29.643 1.00 73.06 186 LEU A CA 1
ATOM 1483 C C . LEU A 1 186 ? -4.979 -3.365 30.688 1.00 73.06 186 LEU A C 1
ATOM 1485 O O . LEU A 1 186 ? -5.796 -3.246 31.595 1.00 73.06 186 LEU A O 1
ATOM 1489 N N . VAL A 1 187 ? -4.175 -4.429 30.581 1.00 78.69 187 VAL A N 1
ATOM 1490 C CA . VAL A 1 187 ? -4.125 -5.506 31.583 1.00 78.69 187 VAL A CA 1
ATOM 1491 C C . VAL A 1 187 ? -3.569 -4.991 32.914 1.00 78.69 187 VAL A C 1
ATOM 1493 O O . VAL A 1 187 ? -4.175 -5.233 33.952 1.00 78.69 187 VAL A O 1
ATOM 1496 N N . ALA A 1 188 ? -2.468 -4.233 32.890 1.00 78.81 188 ALA A N 1
ATOM 1497 C CA . ALA A 1 188 ? -1.867 -3.682 34.105 1.00 78.81 188 ALA A CA 1
ATOM 1498 C C . ALA A 1 188 ? -2.807 -2.713 34.850 1.00 78.81 188 ALA A C 1
ATOM 1500 O O . ALA A 1 188 ? -2.900 -2.772 36.075 1.00 78.81 188 ALA A O 1
ATOM 1501 N N . ASP A 1 189 ? -3.533 -1.864 34.119 1.00 76.00 189 ASP A N 1
ATOM 1502 C CA . ASP A 1 189 ? -4.492 -0.918 34.698 1.00 76.00 189 ASP A CA 1
ATOM 1503 C C . ASP A 1 189 ? -5.727 -1.644 35.275 1.00 76.00 189 ASP A C 1
ATOM 1505 O O . ASP A 1 189 ? -6.212 -1.281 36.347 1.00 76.00 189 ASP A O 1
ATOM 1509 N N . SER A 1 190 ? -6.192 -2.721 34.625 1.00 67.81 190 SER A N 1
ATOM 1510 C CA . SER A 1 190 ? -7.287 -3.570 35.128 1.00 67.81 190 SER A CA 1
ATOM 1511 C C . SER A 1 190 ? -6.927 -4.283 36.439 1.00 67.81 190 SER A C 1
ATOM 1513 O O . SER A 1 190 ? -7.770 -4.404 37.332 1.00 67.81 190 SER A O 1
ATOM 1515 N N . ASP A 1 191 ? -5.688 -4.758 36.580 1.00 63.81 191 ASP A N 1
ATOM 1516 C CA . ASP A 1 191 ? -5.226 -5.426 37.802 1.00 63.81 191 ASP A CA 1
ATOM 1517 C C . ASP A 1 191 ? -5.005 -4.426 38.948 1.00 63.81 191 ASP A C 1
ATOM 1519 O O . ASP A 1 191 ? -5.292 -4.734 40.109 1.00 63.81 191 ASP A O 1
ATOM 1523 N N . ALA A 1 192 ? -4.566 -3.203 38.636 1.00 62.53 192 ALA A N 1
ATOM 1524 C CA . ALA A 1 192 ? -4.409 -2.137 39.622 1.00 62.53 192 ALA A CA 1
ATOM 1525 C C . ALA A 1 192 ? -5.752 -1.737 40.260 1.00 62.53 192 ALA A C 1
ATOM 1527 O O . ALA A 1 192 ? -5.818 -1.568 41.479 1.00 62.53 192 ALA A O 1
ATOM 1528 N N . GLU A 1 193 ? -6.829 -1.662 39.471 1.00 58.03 193 GLU A N 1
ATOM 1529 C CA . GLU A 1 193 ? -8.177 -1.341 39.964 1.00 58.03 193 GLU A CA 1
ATOM 1530 C C . GLU A 1 193 ? -8.823 -2.520 40.722 1.00 58.03 193 GLU A C 1
ATOM 1532 O O . GLU A 1 193 ? -9.593 -2.320 41.662 1.00 58.03 193 GLU A O 1
ATOM 1537 N N . THR A 1 194 ? -8.444 -3.762 40.393 1.00 55.75 194 THR A N 1
ATOM 1538 C CA . THR A 1 194 ? -8.962 -4.972 41.060 1.00 55.75 194 THR A CA 1
ATOM 1539 C C . THR A 1 194 ? -8.231 -5.296 42.378 1.00 55.75 194 THR A C 1
ATOM 1541 O O . THR A 1 194 ? -8.777 -6.007 43.222 1.00 55.75 194 THR A O 1
ATOM 1544 N N . SER A 1 195 ? -7.030 -4.750 42.623 1.00 52.94 195 SER A N 1
ATOM 1545 C CA . SER A 1 195 ? -6.207 -5.109 43.798 1.00 52.94 195 SER A CA 1
ATOM 1546 C C . SER A 1 195 ? -6.489 -4.341 45.104 1.00 52.94 195 SER A C 1
ATOM 1548 O O . SER A 1 195 ? -5.842 -4.619 46.112 1.00 52.94 195 SER A O 1
ATOM 1550 N N . MET A 1 196 ? -7.458 -3.416 45.148 1.00 56.91 196 MET A N 1
ATOM 1551 C CA . MET A 1 196 ? -7.709 -2.597 46.353 1.00 56.91 196 MET A CA 1
ATOM 1552 C C . MET A 1 196 ? -9.148 -2.559 46.875 1.00 56.91 196 MET A C 1
ATOM 1554 O O . MET A 1 196 ? -9.448 -1.780 47.778 1.00 56.91 196 MET A O 1
ATOM 1558 N N . ASN A 1 197 ? -10.019 -3.467 46.442 1.00 54.22 197 ASN A N 1
ATOM 1559 C CA . ASN A 1 197 ? -11.187 -3.783 47.262 1.00 54.22 197 ASN A CA 1
ATOM 1560 C C . ASN A 1 197 ? -10.738 -4.763 48.344 1.00 54.22 197 ASN A C 1
ATOM 1562 O O . ASN A 1 197 ? -10.835 -5.978 48.175 1.00 54.22 197 ASN A O 1
ATOM 1566 N N . SER A 1 198 ? -10.190 -4.235 49.446 1.00 59.38 198 SER A N 1
ATOM 1567 C CA . SER A 1 198 ? -9.913 -5.052 50.624 1.00 59.38 198 SER A CA 1
ATOM 1568 C C . SER A 1 198 ? -11.209 -5.759 50.998 1.00 59.38 198 SER A C 1
ATOM 1570 O O . SER A 1 198 ? -12.211 -5.101 51.290 1.00 59.38 198 SER A O 1
ATOM 1572 N N . ILE A 1 199 ? -11.202 -7.086 50.961 1.00 60.69 199 ILE A N 1
ATOM 1573 C CA . ILE A 1 199 ? -12.285 -7.895 51.504 1.00 60.69 199 ILE A CA 1
ATOM 1574 C C . ILE A 1 199 ? -12.273 -7.629 53.012 1.00 60.69 199 ILE A C 1
ATOM 1576 O O . ILE A 1 199 ? -11.531 -8.258 53.763 1.00 60.69 199 ILE A O 1
ATOM 1580 N N . VAL A 1 200 ? -13.038 -6.630 53.453 1.00 60.31 200 VAL A N 1
ATOM 1581 C CA . VAL A 1 200 ? -13.318 -6.415 54.868 1.00 60.31 200 VAL A CA 1
ATOM 1582 C C . VAL A 1 200 ? -14.243 -7.552 55.265 1.00 60.31 200 VAL A C 1
ATOM 1584 O O . VAL A 1 200 ? -15.433 -7.543 54.951 1.00 60.31 200 VAL A O 1
ATOM 1587 N N . PHE A 1 201 ? -13.679 -8.567 55.915 1.00 58.25 201 PHE A N 1
ATOM 1588 C CA . PHE A 1 201 ? -14.464 -9.548 56.646 1.00 58.25 201 PHE A CA 1
ATOM 1589 C C . PHE A 1 201 ? -15.177 -8.808 57.777 1.00 58.25 201 PHE A C 1
ATOM 1591 O O . PHE A 1 201 ? -14.605 -8.545 58.832 1.00 58.25 201 PHE A O 1
ATOM 1598 N N . GLN A 1 202 ? -16.424 -8.417 57.531 1.00 62.50 202 GLN A N 1
ATOM 159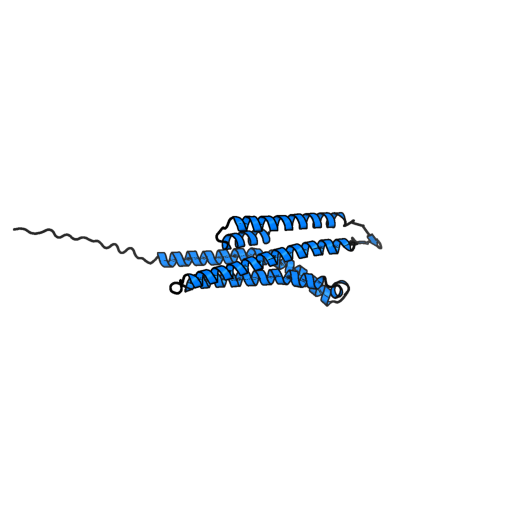9 C CA . GLN A 1 202 ? -17.297 -7.924 58.578 1.00 62.50 202 GLN A CA 1
ATOM 1600 C C . GLN A 1 202 ? -17.774 -9.141 59.373 1.00 62.50 202 GLN A C 1
ATOM 1602 O O . GLN A 1 202 ? -18.713 -9.840 58.992 1.00 62.50 202 GLN A O 1
ATOM 1607 N N . GLU A 1 203 ? -17.045 -9.438 60.446 1.00 65.88 203 GLU A N 1
ATOM 1608 C CA . GLU A 1 203 ? -17.369 -10.472 61.423 1.00 65.88 203 GLU A CA 1
ATOM 1609 C C . GLU A 1 203 ? -18.658 -10.082 62.164 1.00 65.88 203 GLU A C 1
ATOM 1611 O O . GLU A 1 203 ? -18.653 -9.424 63.201 1.00 65.88 203 GLU A O 1
ATOM 1616 N N . ASN A 1 204 ? -19.801 -10.452 61.586 1.00 61.03 204 ASN A N 1
ATOM 1617 C CA . ASN A 1 204 ? -21.109 -10.320 62.220 1.00 61.03 204 ASN A CA 1
ATOM 1618 C C . ASN A 1 204 ? -21.281 -11.413 63.287 1.00 61.03 204 ASN A C 1
ATOM 1620 O O . ASN A 1 204 ? -22.004 -12.387 63.080 1.00 61.03 204 ASN A O 1
ATOM 1624 N N . ILE A 1 205 ? -20.647 -11.243 64.449 1.00 60.59 205 ILE A N 1
ATOM 1625 C CA . ILE A 1 205 ? -21.017 -11.969 65.670 1.00 60.59 205 ILE A CA 1
ATOM 1626 C C . ILE A 1 205 ? -22.028 -11.109 66.428 1.00 60.59 205 ILE A C 1
ATOM 1628 O O . ILE A 1 205 ? -21.686 -10.316 67.301 1.00 60.59 205 ILE A O 1
ATOM 1632 N N . HIS A 1 206 ? -23.307 -11.269 66.088 1.00 62.31 206 HIS A N 1
ATOM 1633 C CA . HIS A 1 206 ? -24.403 -10.778 66.918 1.00 62.31 206 HIS A CA 1
ATOM 1634 C C . HIS A 1 206 ? -24.818 -11.901 67.880 1.00 62.31 206 HIS A C 1
ATOM 1636 O O . HIS A 1 206 ? -25.763 -12.642 67.627 1.00 62.31 206 HIS A O 1
ATOM 1642 N N . VAL A 1 207 ? -24.089 -12.051 68.990 1.00 65.50 207 VAL A N 1
ATOM 1643 C CA . VAL A 1 207 ? -24.533 -12.874 70.127 1.00 65.50 207 VAL A CA 1
ATOM 1644 C C . VAL A 1 207 ? -25.323 -11.967 71.060 1.00 65.50 207 VAL A C 1
ATOM 1646 O O . VAL A 1 207 ? -24.760 -11.183 71.818 1.00 65.50 207 VAL A O 1
ATOM 1649 N N . SER A 1 208 ? -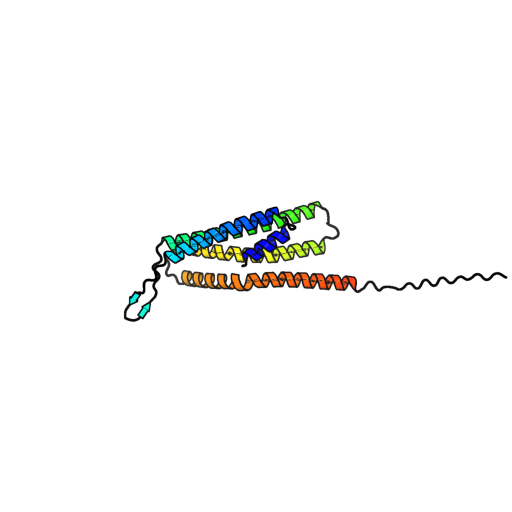26.647 -12.052 70.978 1.00 66.94 208 SER A N 1
ATOM 1650 C CA . SER A 1 208 ? -27.538 -11.573 72.031 1.00 66.94 208 SER A CA 1
ATOM 1651 C C . SER A 1 208 ? -28.269 -12.787 72.583 1.00 66.94 208 SER A C 1
ATOM 1653 O O . SER A 1 208 ? -29.245 -13.252 71.998 1.00 66.94 208 SER A O 1
ATOM 1655 N N . THR A 1 209 ? -27.755 -13.338 73.682 1.00 68.94 209 THR A N 1
ATOM 1656 C CA . THR A 1 209 ? -28.452 -14.385 74.429 1.00 68.94 209 THR A CA 1
ATOM 1657 C C . THR A 1 209 ? -29.054 -13.748 75.669 1.00 68.94 209 THR A C 1
ATOM 1659 O O . THR A 1 209 ? -28.357 -13.336 76.593 1.00 68.94 209 THR A O 1
ATOM 1662 N N . SER A 1 210 ? -30.374 -13.614 75.603 1.00 68.56 210 SER A N 1
ATOM 1663 C CA . SER A 1 210 ? -31.290 -13.151 76.636 1.00 68.56 210 SER A CA 1
ATOM 1664 C C . SER A 1 210 ? -31.055 -13.851 77.980 1.00 68.56 210 SER A C 1
ATOM 1666 O O . SER A 1 210 ? -31.046 -15.077 78.064 1.00 68.56 210 SER A O 1
ATOM 1668 N N . SER A 1 211 ? -30.898 -13.051 79.036 1.00 65.19 211 SER A N 1
ATOM 1669 C CA . SER A 1 211 ? -31.073 -13.480 80.420 1.00 65.19 211 SER A CA 1
ATOM 1670 C C . SER A 1 211 ? -32.552 -13.362 80.791 1.00 65.19 211 SER A C 1
ATOM 1672 O O . SER A 1 211 ? -33.074 -12.247 80.885 1.00 65.19 211 SER A O 1
ATOM 1674 N N . THR A 1 212 ? -33.211 -14.490 81.035 1.00 66.44 212 THR A N 1
ATOM 1675 C CA . THR A 1 212 ? -34.481 -14.538 81.770 1.00 66.44 212 THR A CA 1
ATOM 1676 C C . THR A 1 212 ? -34.270 -15.233 83.105 1.00 66.44 212 THR A C 1
ATOM 1678 O O . THR A 1 212 ? -33.626 -16.279 83.175 1.00 66.44 212 THR A O 1
ATOM 1681 N N . VAL A 1 213 ? -34.783 -14.535 84.117 1.00 59.81 213 VAL A N 1
ATOM 1682 C CA . VAL A 1 213 ? -34.832 -14.792 85.561 1.00 59.81 213 VAL A CA 1
ATOM 1683 C C . VAL A 1 213 ? -35.572 -16.083 85.889 1.00 59.81 213 VAL A C 1
ATOM 1685 O O . VAL A 1 213 ? -36.566 -16.369 85.185 1.00 59.81 213 VAL A O 1
#

Sequence (213 aa):
MLDVIMIARLYAMYQRSRMILIFLIIIFLVVNITSGVIMTIALKDTVEEEWIISGTYMCAYESERDTQLLFSTTWILSTVWEVLALCLSVWISVKHFRDLRRLGLSRTGSTIEDCFRVLLKSHVLYFASFFGIPCLQLAYLSPEFINSSSMGAQILSGAVQILLGVQMFVLGPRLILSVREYNAKLVADSDAETSMNSIVFQENIHVSTSSTV

Nearest PDB structures (foldseek):
  7jh5-assembly2_B  TM=5.241E-01  e=8.395E+00  synthetic construct
  5knb-assembly1_G  TM=2.047E-01  e=8.894E+00  Enterococcus hirae ATCC 9790

Radius of gyration: 28.77 Å; Cα contacts (8 Å, |Δi|>4): 86; chains: 1; bounding box: 71×29×110 Å

Foldseek 3Di:
DVLVVLLVVLCVLVVNDPVVSVVLVVLVVVLVVLLVVLVVVLVVPFDFDFDQDPNDTDGDGPRDPVSVVSVVVNLVSVLVSLVVSVVSVVVSLVVVVVVVVVVPPVPVPDPVVVVSVLVCVLVVVLSCLVNVLSVLVVVCPDPVLVPDPDPVSVVSVVVSVVSVVCNVPPSVVVVVVVVVVVVVVVVVVVVVVVVPPPPPPPPPPPDDDDDDD

Secondary structure (DSSP, 8-state):
-HHHHHHHHHHHHTTT-HHHHHHHHHHHHHHHHHHHHHHHHHHHH----EEEETTEEEE-----HHHHHHHHHHHHHHHHHHHHHHHHHHHHHHHHHHHHHHTT-TTS-HHHHHHHHHHHHHHHHHHHHHHHHHHHHHHHTSHHHHT---HHHHHHHHHHHHHHHHIIIIIHHHHHHHHHHHHHHHHHHHHHHHTT-----------------